Protein AF-A0A7J8DP04-F1 (afdb_monomer_lite)

pLDDT: mean 76.24, std 22.34, range [28.78, 97.25]

Organism: Molossus molossus (NCBI:txid27622)

Structure (mmCIF, N/CA/C/O backbone):
data_AF-A0A7J8DP04-F1
#
_entry.id   AF-A0A7J8DP04-F1
#
loop_
_atom_site.group_PDB
_atom_site.id
_atom_site.type_symbol
_atom_site.label_atom_id
_atom_site.label_alt_id
_atom_site.label_comp_id
_atom_site.label_asym_id
_atom_site.label_entity_id
_atom_site.label_seq_id
_atom_site.pdbx_PDB_ins_code
_atom_site.Cartn_x
_atom_site.Cartn_y
_atom_site.Cartn_z
_atom_site.occupancy
_atom_site.B_iso_or_equiv
_atom_site.auth_seq_id
_atom_site.auth_comp_id
_atom_site.auth_asym_id
_atom_site.auth_atom_id
_atom_site.pdbx_PDB_model_num
ATOM 1 N N . MET A 1 1 ? -12.143 7.995 33.022 1.00 34.34 1 MET A N 1
ATOM 2 C CA . MET A 1 1 ? -10.876 7.235 33.134 1.00 34.34 1 MET A CA 1
ATOM 3 C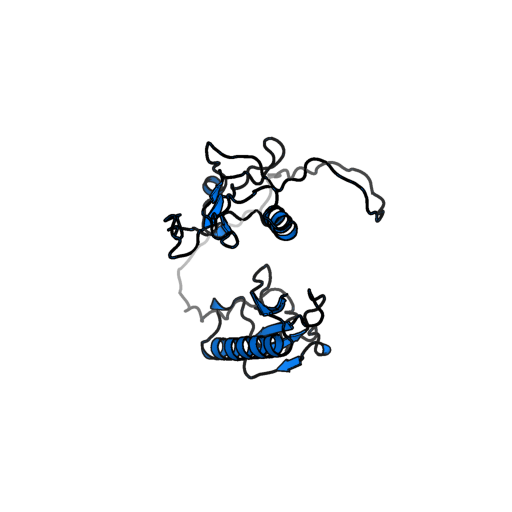 C . MET A 1 1 ? -9.810 8.047 32.419 1.00 34.34 1 MET A C 1
ATOM 5 O O . MET A 1 1 ? -10.116 8.546 31.343 1.00 34.34 1 MET A O 1
ATOM 9 N N . ALA A 1 2 ? -8.645 8.273 33.033 1.00 35.12 2 ALA A N 1
ATOM 10 C CA . ALA A 1 2 ? -7.651 9.220 32.517 1.00 35.12 2 ALA A CA 1
ATOM 11 C C . ALA A 1 2 ? -7.148 8.821 31.118 1.00 35.12 2 ALA A C 1
ATOM 13 O O . ALA A 1 2 ? -6.841 7.652 30.879 1.00 35.12 2 ALA A O 1
ATOM 14 N N . GLN A 1 3 ? -7.078 9.784 30.195 1.00 43.06 3 GLN A N 1
ATOM 15 C CA . GLN A 1 3 ? -6.515 9.563 28.865 1.00 43.06 3 GLN A CA 1
ATOM 16 C C . GLN A 1 3 ? -4.994 9.528 28.985 1.00 43.06 3 GLN A C 1
ATOM 18 O O . GLN A 1 3 ? -4.344 10.552 29.167 1.00 43.06 3 GLN A O 1
ATOM 23 N N . GLY A 1 4 ? -4.461 8.307 28.976 1.00 52.16 4 GLY A N 1
ATOM 24 C CA . GLY A 1 4 ? -3.064 8.041 29.283 1.00 52.16 4 GLY A CA 1
ATOM 25 C C . GLY A 1 4 ? -2.096 8.763 28.352 1.00 52.16 4 GLY A C 1
ATOM 26 O O . GLY A 1 4 ? -2.250 8.760 27.130 1.00 52.16 4 GLY A O 1
ATOM 27 N N . GLU A 1 5 ? -1.060 9.326 28.963 1.00 59.69 5 GLU A N 1
ATOM 28 C CA . GLU A 1 5 ? 0.193 9.652 28.300 1.00 59.69 5 GLU A CA 1
ATOM 29 C C . GLU A 1 5 ? 0.701 8.406 27.555 1.00 59.69 5 GLU A C 1
ATOM 31 O O . GLU A 1 5 ? 0.815 7.321 28.129 1.00 59.69 5 GLU A O 1
ATOM 36 N N . VAL A 1 6 ? 0.932 8.532 26.246 1.00 64.81 6 VAL A N 1
ATOM 37 C CA . VAL A 1 6 ? 1.318 7.392 25.407 1.00 64.81 6 VAL A CA 1
ATOM 38 C C . VAL A 1 6 ? 2.761 7.011 25.732 1.00 64.81 6 VAL A C 1
ATOM 40 O O . VAL A 1 6 ? 3.689 7.758 25.422 1.00 64.81 6 VAL A O 1
A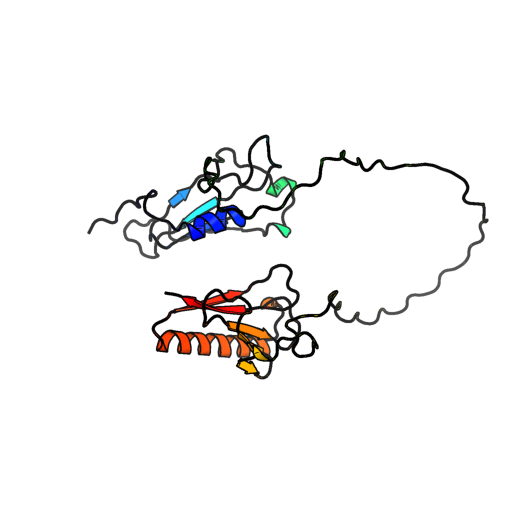TOM 43 N N . ASP A 1 7 ? 2.957 5.836 26.337 1.00 68.62 7 ASP A N 1
ATOM 44 C CA . ASP A 1 7 ? 4.286 5.301 26.646 1.00 68.62 7 ASP A CA 1
ATOM 45 C C . ASP A 1 7 ? 5.038 4.976 25.345 1.00 68.62 7 ASP A C 1
ATOM 47 O O . ASP A 1 7 ? 4.935 3.880 24.789 1.00 68.62 7 ASP A O 1
ATOM 51 N N . THR A 1 8 ? 5.829 5.947 24.885 1.00 67.06 8 THR A N 1
ATOM 52 C CA . THR A 1 8 ? 6.670 5.876 23.676 1.00 67.06 8 THR A CA 1
ATOM 53 C C . THR A 1 8 ? 7.671 4.715 23.665 1.00 67.06 8 THR A C 1
ATOM 55 O O . THR A 1 8 ? 8.229 4.418 22.608 1.00 67.06 8 THR A O 1
ATOM 58 N N . LYS A 1 9 ? 7.899 4.037 24.801 1.00 66.56 9 LYS A N 1
ATOM 59 C CA . LYS A 1 9 ? 8.749 2.838 24.897 1.00 66.56 9 LYS A CA 1
ATOM 60 C C . LYS A 1 9 ? 7.961 1.531 24.761 1.00 66.56 9 LYS A C 1
ATOM 62 O O . LYS A 1 9 ? 8.576 0.497 24.509 1.00 66.56 9 LYS A O 1
ATOM 67 N N . LYS A 1 10 ? 6.632 1.558 24.927 1.00 67.56 10 LYS A N 1
ATOM 68 C CA . LYS A 1 10 ? 5.744 0.384 24.809 1.00 67.56 10 LYS A CA 1
ATOM 69 C C . LYS A 1 10 ? 4.816 0.423 23.593 1.00 67.56 10 LYS A C 1
ATOM 71 O O . LYS A 1 10 ? 4.422 -0.642 23.125 1.00 67.56 10 LYS A O 1
ATOM 76 N N . CYS A 1 11 ? 4.474 1.598 23.061 1.00 69.50 11 CYS A N 1
ATOM 77 C CA . CYS A 1 11 ? 3.709 1.698 21.817 1.00 69.50 11 CYS A CA 1
ATOM 78 C C . CYS A 1 11 ? 4.617 1.523 20.585 1.00 69.50 11 CYS A C 1
ATOM 80 O O . CYS A 1 11 ? 5.679 2.137 20.484 1.00 69.50 11 CYS A O 1
ATOM 82 N N . GLY A 1 12 ? 4.185 0.721 19.610 1.00 77.38 12 GLY A N 1
ATOM 83 C CA . GLY A 1 12 ? 4.882 0.565 18.331 1.00 77.38 12 GLY A CA 1
ATOM 84 C C . GLY A 1 12 ? 4.874 -0.862 17.787 1.00 77.38 12 GLY A C 1
ATOM 85 O O . GLY A 1 12 ? 4.426 -1.803 18.434 1.00 77.38 12 GLY A O 1
ATOM 86 N N . SER A 1 13 ? 5.387 -1.028 16.566 1.00 85.12 13 SER A N 1
ATOM 87 C CA . SER A 1 13 ? 5.516 -2.331 15.908 1.00 85.12 13 SER A CA 1
ATOM 88 C C . SER A 1 13 ? 6.910 -2.486 15.318 1.00 85.12 13 SER A C 1
ATOM 90 O O . SER A 1 13 ? 7.314 -1.701 14.462 1.00 85.12 13 SER A O 1
ATOM 92 N N . ALA A 1 14 ? 7.630 -3.533 15.729 1.00 85.81 14 ALA A N 1
ATOM 93 C CA . ALA A 1 14 ? 8.968 -3.837 15.221 1.00 85.81 14 ALA A CA 1
ATOM 94 C C . ALA A 1 14 ? 8.993 -4.048 13.693 1.00 85.81 14 ALA A C 1
ATOM 96 O O . ALA A 1 14 ? 9.979 -3.704 13.042 1.00 85.81 14 ALA A O 1
ATOM 97 N N . LEU A 1 15 ? 7.897 -4.556 13.115 1.00 87.00 15 LEU A N 1
ATOM 98 C CA . LEU A 1 15 ? 7.743 -4.713 11.666 1.00 87.00 15 LEU A CA 1
ATOM 99 C C . LEU A 1 15 ? 7.629 -3.354 10.964 1.00 87.00 15 LEU A C 1
ATOM 101 O O . LEU A 1 15 ? 8.287 -3.138 9.951 1.00 87.00 15 LEU A O 1
ATOM 105 N N . VAL A 1 16 ? 6.856 -2.418 11.529 1.00 88.88 16 VAL A N 1
ATOM 106 C CA . VAL A 1 16 ? 6.726 -1.050 10.995 1.00 88.88 16 VAL A CA 1
ATOM 107 C C . VAL A 1 16 ? 8.043 -0.286 11.138 1.00 88.88 16 VAL A C 1
ATOM 109 O O . VAL A 1 16 ? 8.451 0.384 10.195 1.00 88.88 16 VAL A O 1
ATOM 112 N N . SER A 1 17 ? 8.759 -0.443 12.256 1.00 88.56 17 SER A N 1
ATOM 113 C CA . SER A 1 17 ? 10.106 0.119 12.433 1.00 88.56 17 SER A CA 1
ATOM 114 C C . SER A 1 17 ? 11.091 -0.419 11.389 1.00 88.56 17 SER A C 1
ATOM 116 O O . SER A 1 17 ? 11.806 0.358 10.765 1.00 88.56 17 SER A O 1
ATOM 118 N N . SER A 1 18 ? 11.094 -1.735 11.140 1.00 88.62 18 SER A N 1
ATOM 119 C CA . SER A 1 18 ? 11.933 -2.356 10.102 1.00 88.62 18 SER A CA 1
ATOM 120 C C . SER A 1 18 ? 11.592 -1.834 8.699 1.00 88.62 18 SER A C 1
ATOM 122 O O . SER A 1 18 ? 12.480 -1.484 7.920 1.00 88.62 18 SER A O 1
ATOM 124 N N . LEU A 1 19 ? 10.295 -1.706 8.398 1.00 90.19 19 LEU A N 1
ATOM 125 C CA . LEU A 1 19 ? 9.804 -1.167 7.131 1.00 90.19 19 LEU A CA 1
ATOM 126 C C . LEU A 1 19 ? 10.183 0.311 6.950 1.00 90.19 19 LEU A C 1
ATOM 128 O O . LEU A 1 19 ? 10.604 0.698 5.864 1.00 90.19 19 LEU A O 1
ATOM 132 N N . ALA A 1 20 ? 10.090 1.128 8.003 1.00 91.19 20 ALA A N 1
ATOM 133 C CA . ALA A 1 20 ? 10.492 2.533 7.974 1.00 91.19 20 ALA A CA 1
ATOM 134 C C . ALA A 1 20 ? 12.006 2.694 7.749 1.00 91.19 20 ALA A C 1
ATOM 136 O O . ALA A 1 20 ? 12.408 3.546 6.956 1.00 91.19 20 ALA A O 1
ATOM 137 N N . THR A 1 21 ? 12.839 1.846 8.366 1.00 89.88 21 THR A N 1
ATOM 138 C CA . THR A 1 21 ? 14.292 1.807 8.112 1.00 89.88 21 THR A CA 1
ATOM 139 C C . THR A 1 21 ? 14.617 1.437 6.665 1.00 89.88 21 THR A C 1
ATOM 141 O O . THR A 1 21 ? 15.490 2.060 6.065 1.00 89.88 21 THR A O 1
ATOM 144 N N . GLY A 1 22 ? 13.921 0.446 6.096 1.00 88.50 22 GLY A N 1
ATOM 145 C CA . GLY A 1 22 ? 14.165 -0.022 4.727 1.00 88.50 22 GLY A CA 1
ATOM 146 C C . GLY A 1 22 ? 13.635 0.917 3.640 1.00 88.50 22 GLY A C 1
ATOM 147 O O . GLY A 1 22 ? 14.337 1.193 2.671 1.00 88.50 22 GLY A O 1
ATOM 148 N N . LEU A 1 23 ? 12.408 1.430 3.793 1.00 90.75 23 LEU A N 1
ATOM 149 C CA . LEU A 1 23 ? 11.774 2.310 2.803 1.00 90.75 23 LEU A CA 1
ATOM 150 C C . LEU A 1 23 ? 12.234 3.768 2.890 1.00 90.75 23 LEU A C 1
ATOM 152 O O . LEU A 1 23 ? 12.076 4.493 1.909 1.00 90.75 23 LEU A O 1
ATOM 156 N N . LYS A 1 24 ? 12.751 4.210 4.048 1.00 92.25 24 LYS A N 1
ATOM 157 C CA . LYS A 1 24 ? 13.158 5.602 4.311 1.00 92.25 24 LYS A CA 1
ATOM 158 C C . LYS A 1 24 ? 12.067 6.605 3.861 1.00 92.25 24 LYS A C 1
ATOM 160 O O . LYS A 1 24 ? 12.330 7.442 3.001 1.00 92.25 24 LYS A O 1
ATOM 165 N N . PRO A 1 25 ? 10.812 6.518 4.345 1.00 92.81 25 PRO A N 1
ATOM 166 C CA . PRO A 1 25 ? 9.719 7.348 3.830 1.00 92.81 25 PRO A CA 1
ATOM 167 C C . PRO A 1 25 ? 9.923 8.828 4.188 1.00 92.81 25 PRO A C 1
ATOM 169 O O . PRO A 1 25 ? 10.257 9.140 5.320 1.00 92.81 25 PRO A O 1
ATOM 172 N N . ARG A 1 26 ? 9.659 9.774 3.275 1.00 91.31 26 ARG A N 1
ATOM 173 C CA . ARG A 1 26 ? 9.782 11.221 3.581 1.00 91.31 26 ARG A CA 1
ATOM 174 C C . ARG A 1 26 ? 8.799 11.690 4.670 1.00 91.31 26 ARG A C 1
ATOM 176 O O . ARG A 1 26 ? 9.125 12.565 5.471 1.00 91.31 26 ARG A O 1
ATOM 183 N N . TYR A 1 27 ? 7.619 11.075 4.721 1.00 91.81 27 TYR A N 1
ATOM 184 C CA . TYR A 1 27 ? 6.584 11.313 5.728 1.00 91.81 27 TYR A CA 1
ATOM 185 C C . TYR A 1 27 ? 6.053 9.980 6.254 1.00 91.81 27 TYR A C 1
ATOM 187 O O . TYR A 1 27 ? 5.774 9.074 5.470 1.00 91.81 27 TYR A O 1
ATOM 195 N N . HIS A 1 28 ? 5.893 9.872 7.569 1.00 92.19 28 HIS A N 1
ATOM 196 C CA . HIS A 1 28 ? 5.324 8.709 8.244 1.00 92.19 28 HIS A CA 1
ATOM 197 C C . HIS A 1 28 ? 4.198 9.190 9.165 1.00 92.19 28 HIS A C 1
ATOM 199 O O . HIS A 1 28 ? 4.442 9.917 10.129 1.00 92.19 28 HIS A O 1
ATOM 205 N N . PHE A 1 29 ? 2.966 8.797 8.842 1.00 92.06 29 PHE A N 1
ATOM 206 C CA . PHE A 1 29 ? 1.770 9.154 9.600 1.00 92.06 29 PHE A CA 1
ATOM 207 C C . PHE A 1 29 ? 1.257 7.971 10.424 1.00 92.06 29 PHE A C 1
ATOM 209 O O . PHE A 1 29 ? 1.257 6.836 9.945 1.00 92.06 29 PHE A O 1
ATOM 216 N N . ALA A 1 30 ? 0.778 8.244 11.636 1.00 90.44 30 ALA A N 1
ATOM 217 C CA . ALA A 1 30 ? 0.128 7.267 12.509 1.00 90.44 30 ALA A CA 1
ATOM 218 C C . ALA A 1 30 ? -1.137 7.861 13.156 1.00 90.44 30 ALA A C 1
ATOM 220 O O . ALA A 1 30 ? -1.258 9.072 13.299 1.00 90.44 30 ALA A O 1
ATOM 221 N N . ALA A 1 31 ? -2.088 7.019 13.562 1.00 88.56 31 ALA A N 1
ATOM 222 C CA . ALA A 1 31 ? -3.303 7.467 14.266 1.00 88.56 31 ALA A CA 1
ATOM 223 C C . ALA A 1 31 ? -3.847 6.446 15.289 1.00 88.56 31 ALA A C 1
ATOM 225 O O . ALA A 1 31 ? -4.904 6.654 15.879 1.00 88.56 31 ALA A O 1
ATOM 226 N N . LEU A 1 32 ? -3.148 5.322 15.504 1.00 85.69 32 LEU A N 1
ATOM 227 C CA . LEU A 1 32 ? -3.667 4.197 16.292 1.00 85.69 32 LEU A CA 1
ATOM 228 C C . LEU A 1 32 ? -3.829 4.534 17.785 1.00 85.69 32 LEU A C 1
ATOM 230 O O . LEU A 1 32 ? -4.844 4.188 18.383 1.00 85.69 32 LEU A O 1
ATOM 234 N N . GLU A 1 33 ? -2.869 5.271 18.351 1.00 83.44 33 GLU A N 1
ATOM 235 C CA . GLU A 1 33 ? -2.828 5.662 19.772 1.00 83.44 33 GLU A CA 1
ATOM 236 C C . GLU A 1 33 ? -3.750 6.852 20.115 1.00 83.44 33 GLU A C 1
ATOM 238 O O . GLU A 1 33 ? -3.720 7.375 21.231 1.00 83.44 33 GLU A O 1
ATOM 243 N N . LYS A 1 34 ? -4.570 7.311 19.153 1.00 86.06 34 LYS A N 1
ATOM 244 C CA . LYS A 1 34 ? -5.608 8.355 19.310 1.00 86.06 34 LYS A CA 1
ATOM 245 C C . LYS A 1 34 ? -5.105 9.698 19.864 1.00 86.06 34 LYS A C 1
ATOM 247 O O . LYS A 1 34 ? -5.912 10.533 20.277 1.00 86.06 34 LYS A O 1
ATOM 252 N N . THR A 1 35 ? -3.794 9.927 19.827 1.00 85.31 35 THR A N 1
ATOM 253 C CA . THR A 1 35 ? -3.088 11.057 20.441 1.00 85.31 35 THR A CA 1
ATOM 254 C C . THR A 1 35 ? -2.200 11.742 19.408 1.00 85.31 35 THR A C 1
ATOM 256 O O . THR A 1 35 ? -1.530 11.078 18.620 1.00 85.31 35 THR A O 1
ATOM 259 N N . TYR A 1 36 ? -2.176 13.076 19.425 1.00 88.62 36 TYR A N 1
ATOM 260 C CA . TYR A 1 36 ? -1.260 13.852 18.594 1.00 88.62 36 TYR A CA 1
ATOM 261 C C . TYR A 1 36 ? 0.157 13.821 19.169 1.00 88.62 36 TYR A C 1
ATOM 263 O O . TYR A 1 36 ? 0.350 14.125 20.347 1.00 88.62 36 TYR A O 1
ATOM 271 N N . TYR A 1 37 ? 1.134 13.503 18.325 1.00 88.31 37 TYR A N 1
ATOM 272 C CA . TYR A 1 37 ? 2.556 13.581 18.647 1.00 88.31 37 TYR A CA 1
ATOM 273 C C . TYR A 1 37 ? 3.348 13.867 17.370 1.00 88.31 37 TYR A C 1
ATOM 275 O O . TYR A 1 37 ? 3.243 13.133 16.390 1.00 88.31 37 TYR A O 1
ATOM 283 N N . GLU A 1 38 ? 4.153 14.924 17.372 1.00 89.94 38 GLU A N 1
ATOM 284 C CA . GLU A 1 38 ? 5.022 15.292 16.255 1.00 89.94 38 GLU A CA 1
ATOM 285 C C . GLU A 1 38 ? 6.471 15.221 16.732 1.00 89.94 38 GLU A C 1
ATOM 287 O O . GLU A 1 38 ? 6.849 15.879 17.701 1.00 89.94 38 GLU A O 1
ATOM 292 N N . ARG A 1 39 ? 7.275 14.374 16.081 1.00 88.75 39 ARG A N 1
ATOM 293 C CA . ARG A 1 39 ? 8.698 14.220 16.410 1.00 88.75 39 ARG A CA 1
ATOM 294 C C . ARG A 1 39 ? 9.523 15.145 15.528 1.00 88.75 39 ARG A C 1
ATOM 296 O O . ARG A 1 39 ? 9.205 15.330 14.351 1.00 88.75 39 ARG A O 1
ATOM 303 N N . LEU A 1 40 ? 10.643 15.629 16.065 1.00 91.62 40 LEU A N 1
ATOM 304 C CA . LEU A 1 40 ? 11.692 16.240 15.253 1.00 91.62 40 LEU A CA 1
ATOM 305 C C . LEU A 1 40 ? 12.048 15.333 14.053 1.00 91.62 40 LEU A C 1
ATOM 307 O O . LEU A 1 40 ? 12.065 14.099 14.203 1.00 91.62 40 LEU A O 1
ATOM 311 N N . PRO A 1 41 ? 12.333 15.912 12.868 1.00 92.00 41 PRO A N 1
ATOM 312 C CA . PRO A 1 41 ? 12.734 15.142 11.698 1.00 92.00 41 PRO A CA 1
ATOM 313 C C . PRO A 1 41 ? 13.928 14.238 12.017 1.00 92.00 41 PRO A C 1
ATOM 315 O O . PRO A 1 41 ? 14.750 14.582 12.869 1.00 92.00 41 PRO A O 1
ATOM 318 N N . TYR A 1 42 ? 14.057 13.102 11.333 1.00 92.19 42 TYR A N 1
ATOM 319 C CA . TYR A 1 42 ? 15.255 12.266 11.437 1.00 92.19 42 TYR A CA 1
ATOM 320 C C . TYR A 1 42 ? 15.926 12.018 10.096 1.00 92.19 42 TYR A C 1
ATOM 322 O O . TYR A 1 42 ? 15.259 11.848 9.075 1.00 92.19 42 TYR A O 1
ATOM 330 N N . ARG A 1 43 ? 17.258 11.989 10.107 1.00 92.38 43 ARG A N 1
ATOM 331 C CA . ARG A 1 43 ? 18.078 11.730 8.920 1.00 92.38 43 ARG A CA 1
ATOM 332 C C . ARG A 1 43 ? 18.077 10.242 8.571 1.00 92.38 43 ARG A C 1
ATOM 334 O O . ARG A 1 43 ? 18.068 9.389 9.453 1.00 92.38 43 ARG A O 1
ATOM 341 N N . ASN A 1 44 ? 18.097 9.928 7.277 1.00 90.81 44 ASN A N 1
ATOM 342 C CA . ASN A 1 44 ? 18.080 8.549 6.772 1.00 90.81 44 ASN A CA 1
ATOM 343 C C . ASN A 1 44 ? 19.465 8.026 6.329 1.00 90.81 44 ASN A C 1
ATOM 345 O O . ASN A 1 44 ? 19.536 6.992 5.665 1.00 90.81 44 ASN A O 1
ATOM 349 N N . HIS A 1 45 ? 20.543 8.729 6.678 1.00 87.38 45 HIS A N 1
ATOM 350 C CA . HIS A 1 45 ? 21.929 8.437 6.296 1.00 87.38 45 HIS A CA 1
ATOM 351 C C . HIS A 1 45 ? 22.865 8.586 7.507 1.00 87.38 45 HIS A C 1
ATOM 353 O O . HIS A 1 45 ? 22.502 9.247 8.480 1.00 87.38 45 HIS A O 1
ATOM 359 N N . ILE A 1 46 ? 24.059 7.989 7.457 1.00 84.12 46 ILE A N 1
ATOM 360 C CA . ILE A 1 46 ? 25.137 8.247 8.427 1.00 84.12 46 ILE A CA 1
ATOM 361 C C . ILE A 1 46 ? 25.900 9.503 8.010 1.00 84.12 46 ILE A C 1
ATOM 363 O O . ILE A 1 46 ? 26.428 9.566 6.900 1.00 84.12 46 ILE A O 1
ATOM 367 N N . VAL A 1 47 ? 26.028 10.472 8.913 1.00 81.88 47 VAL A N 1
ATOM 368 C CA . VAL A 1 47 ? 26.868 11.656 8.682 1.00 81.88 47 VAL A CA 1
ATOM 369 C C . VAL A 1 47 ? 28.338 11.227 8.557 1.00 81.88 47 VAL A C 1
ATOM 371 O O . VAL A 1 47 ? 28.825 10.453 9.375 1.00 81.88 47 VAL A O 1
ATOM 374 N N . LEU A 1 48 ? 29.032 11.721 7.526 1.00 79.06 48 LEU A N 1
ATOM 375 C CA . LEU A 1 48 ? 30.421 11.386 7.145 1.00 79.06 48 LEU A CA 1
ATOM 376 C C . LEU A 1 48 ? 30.688 9.965 6.598 1.00 79.06 48 LEU A C 1
ATOM 378 O O . LEU A 1 48 ? 31.812 9.721 6.172 1.00 79.06 48 LEU A O 1
ATOM 382 N N . GLN A 1 49 ? 29.714 9.044 6.562 1.00 82.44 49 GLN A N 1
ATOM 383 C CA . GLN A 1 49 ? 29.913 7.698 5.973 1.00 82.44 49 GLN A CA 1
ATOM 384 C C . GLN A 1 49 ? 28.985 7.390 4.789 1.00 82.44 49 GLN A C 1
ATOM 386 O O . GLN A 1 49 ? 29.364 6.640 3.895 1.00 82.44 49 GLN A O 1
ATOM 391 N N . GLU A 1 50 ? 27.773 7.950 4.762 1.00 85.50 50 GLU A N 1
ATOM 392 C CA . GLU A 1 50 ? 26.819 7.776 3.662 1.00 85.50 50 GLU A CA 1
ATOM 393 C C . GLU A 1 50 ? 26.552 9.111 2.960 1.00 85.50 50 GLU A C 1
ATOM 395 O O . GLU A 1 50 ? 26.542 10.171 3.587 1.00 85.50 50 GLU A O 1
ATOM 400 N N . ASN A 1 51 ? 26.225 9.051 1.666 1.00 85.38 51 ASN A N 1
ATOM 401 C CA . ASN A 1 51 ? 25.712 10.208 0.937 1.00 85.38 51 ASN A CA 1
ATOM 402 C C . ASN A 1 51 ? 24.441 10.753 1.608 1.00 85.38 51 ASN A C 1
ATOM 404 O O . ASN A 1 51 ? 23.528 9.993 1.963 1.00 85.38 51 ASN A O 1
ATOM 408 N N . THR A 1 52 ? 24.377 12.080 1.732 1.00 84.94 52 THR A N 1
ATOM 409 C CA . THR A 1 52 ? 23.269 12.800 2.360 1.00 84.94 52 THR A CA 1
ATOM 410 C C . THR A 1 52 ? 21.946 12.454 1.675 1.00 84.94 52 THR A C 1
ATOM 412 O O . THR A 1 52 ? 21.770 12.651 0.476 1.00 84.94 52 THR A O 1
ATOM 415 N N . GLN A 1 53 ? 21.003 11.929 2.454 1.00 88.94 53 GLN A N 1
ATOM 416 C CA . GLN A 1 53 ? 19.655 11.548 2.016 1.00 88.94 53 GLN A CA 1
ATOM 417 C C . GLN A 1 53 ? 18.603 12.399 2.728 1.00 88.94 53 GLN A C 1
ATOM 419 O O . GLN A 1 53 ? 18.849 12.922 3.820 1.00 88.94 53 GLN A O 1
ATOM 424 N N . HIS A 1 54 ? 17.409 12.490 2.141 1.00 92.12 54 HIS A N 1
ATOM 425 C CA . HIS A 1 54 ? 16.263 13.207 2.704 1.00 92.12 54 HIS A CA 1
ATOM 426 C C . HIS A 1 54 ? 15.950 12.789 4.145 1.00 92.12 54 HIS A C 1
ATOM 428 O O . HIS A 1 54 ? 16.116 11.630 4.534 1.00 92.12 54 HIS A O 1
ATOM 434 N N . ALA A 1 55 ? 15.445 13.737 4.930 1.00 92.88 55 ALA A N 1
ATOM 435 C CA . ALA A 1 55 ? 14.940 13.474 6.272 1.00 92.88 55 ALA A CA 1
ATOM 436 C C . ALA A 1 55 ? 13.494 12.943 6.246 1.00 92.88 55 ALA A C 1
ATOM 438 O O . ALA A 1 55 ? 12.690 13.316 5.386 1.00 92.88 55 ALA A O 1
ATOM 439 N N . THR A 1 56 ? 13.154 12.115 7.231 1.00 93.50 56 THR A N 1
ATOM 440 C CA . THR A 1 56 ? 11.791 11.649 7.511 1.00 93.50 56 THR A CA 1
ATOM 441 C C . THR A 1 56 ? 11.126 12.539 8.555 1.00 93.50 56 THR A C 1
ATOM 443 O O . THR A 1 56 ? 11.728 12.845 9.585 1.00 93.50 56 THR A O 1
ATOM 446 N N . ARG A 1 57 ? 9.855 12.896 8.346 1.00 92.38 57 ARG A N 1
ATOM 447 C CA . ARG A 1 57 ? 8.999 13.544 9.357 1.00 92.38 57 ARG A CA 1
ATOM 448 C C . ARG A 1 57 ? 7.950 12.557 9.874 1.00 92.38 57 ARG A C 1
ATOM 450 O O . ARG A 1 57 ? 7.279 11.912 9.070 1.00 92.38 57 ARG A O 1
ATOM 457 N N . PHE A 1 58 ? 7.818 12.437 11.197 1.00 92.94 58 PHE A N 1
ATOM 458 C CA . PHE A 1 58 ? 6.830 11.565 11.845 1.00 92.94 58 PHE A CA 1
ATOM 459 C C . PHE A 1 58 ? 5.747 12.386 12.547 1.00 92.94 58 PHE A C 1
ATOM 461 O O . PHE A 1 58 ? 6.065 13.218 13.400 1.00 92.94 58 PHE A O 1
ATOM 468 N N . ILE A 1 59 ? 4.484 12.122 12.205 1.00 91.75 59 ILE A N 1
ATOM 469 C CA . ILE A 1 59 ? 3.313 12.808 12.761 1.00 91.75 59 ILE A CA 1
ATOM 470 C C . ILE A 1 59 ? 2.259 11.760 13.138 1.00 91.75 59 ILE A C 1
ATOM 472 O O . ILE A 1 59 ? 1.702 11.080 12.276 1.00 91.75 59 ILE A O 1
ATOM 476 N N . ALA A 1 60 ? 1.952 11.652 14.427 1.00 91.19 60 ALA A N 1
ATOM 477 C CA . ALA A 1 60 ? 0.777 10.955 14.928 1.00 91.19 60 ALA A CA 1
ATOM 478 C C . ALA A 1 60 ? -0.393 11.939 15.090 1.00 91.19 60 ALA A C 1
ATOM 480 O O . ALA A 1 60 ? -0.184 13.063 15.548 1.00 91.19 60 ALA A O 1
ATOM 481 N N . LEU A 1 61 ? -1.610 11.527 14.731 1.00 91.25 61 LEU A N 1
ATOM 482 C CA . LEU A 1 61 ? -2.833 12.331 14.830 1.00 91.25 61 LEU A CA 1
ATOM 483 C C . LEU A 1 61 ? -3.779 11.805 15.915 1.00 91.25 61 LEU A C 1
ATOM 485 O O . LEU A 1 61 ? -3.885 10.599 16.145 1.00 91.25 61 LEU A O 1
ATOM 489 N N . ALA A 1 62 ? -4.502 12.727 16.555 1.00 89.50 62 ALA A N 1
ATOM 490 C CA . ALA A 1 62 ? -5.573 12.396 17.488 1.00 89.50 62 ALA A CA 1
ATOM 491 C C . ALA A 1 62 ? -6.888 12.034 16.774 1.00 89.50 62 ALA A C 1
ATOM 493 O O . ALA A 1 62 ? -7.083 12.344 15.599 1.00 89.50 62 ALA A O 1
ATOM 494 N N . ASN A 1 63 ? -7.831 11.431 17.502 1.00 87.50 63 ASN A N 1
ATOM 495 C CA . ASN A 1 63 ? -9.178 11.183 16.976 1.00 87.50 63 ASN A CA 1
ATOM 496 C C . ASN A 1 63 ? -9.975 12.485 16.771 1.00 87.50 63 ASN A C 1
ATOM 498 O O . ASN A 1 63 ? -9.862 13.431 17.556 1.00 87.50 63 ASN A O 1
ATOM 502 N N . VAL A 1 64 ? -10.858 12.499 15.768 1.00 86.94 64 VAL A N 1
ATOM 503 C CA . VAL A 1 64 ? -11.882 13.546 15.597 1.00 86.94 64 VAL A CA 1
ATOM 504 C C . VAL A 1 64 ? -12.783 13.585 16.837 1.00 86.94 64 VAL A C 1
ATOM 506 O O . VAL A 1 64 ? -13.153 12.537 17.365 1.00 86.94 64 VAL A O 1
ATOM 509 N N . GLY A 1 65 ? -13.123 14.785 17.317 1.00 81.19 65 GLY A N 1
ATOM 510 C CA . GLY A 1 65 ? -13.989 14.955 18.492 1.00 81.19 65 GLY A CA 1
ATOM 511 C C . GLY A 1 65 ? -13.352 14.546 19.827 1.00 81.19 65 GLY A C 1
ATOM 512 O O . GLY A 1 65 ? -14.071 14.280 20.785 1.00 81.19 65 GLY A O 1
ATOM 513 N N . ASN A 1 66 ? -12.017 14.470 19.914 1.00 83.88 66 ASN A N 1
ATOM 514 C CA . ASN A 1 66 ? -11.345 14.192 21.183 1.00 83.88 66 ASN A CA 1
ATOM 515 C C . ASN A 1 66 ? -11.586 15.329 22.212 1.00 83.88 66 ASN A C 1
ATOM 517 O O . ASN A 1 66 ? -11.570 16.505 21.835 1.00 83.88 66 ASN A O 1
ATOM 521 N N . PRO A 1 67 ? -11.794 15.009 23.505 1.00 82.31 67 PRO A N 1
ATOM 522 C CA . PRO A 1 67 ? -12.181 15.999 24.520 1.00 82.31 67 PRO A CA 1
ATOM 523 C C . PRO A 1 67 ? -11.055 16.989 24.860 1.00 82.31 67 PRO A C 1
ATOM 525 O O . PRO A 1 67 ? -11.324 18.121 25.246 1.00 82.31 67 PRO A O 1
ATOM 528 N N . GLU A 1 68 ? -9.797 16.594 24.657 1.00 81.56 68 GLU A N 1
ATOM 529 C CA . GLU A 1 68 ? -8.602 17.408 24.919 1.00 81.56 68 GLU A CA 1
ATOM 530 C C . GLU A 1 68 ? -8.280 18.399 23.781 1.00 81.56 68 GLU A C 1
ATOM 532 O O . GLU A 1 68 ? -7.290 19.124 23.852 1.00 81.56 68 GLU A O 1
ATOM 537 N N . LYS A 1 69 ? -9.083 18.416 22.704 1.00 84.38 69 LYS A N 1
ATOM 538 C CA . LYS A 1 69 ? -8.883 19.225 21.482 1.00 84.38 69 LYS A CA 1
ATOM 539 C C . LYS A 1 69 ? -7.483 19.084 20.845 1.00 84.38 69 LYS A C 1
ATOM 541 O O . LYS A 1 69 ? -7.040 19.966 20.108 1.00 84.38 69 LYS A O 1
ATOM 546 N N . LYS A 1 70 ? -6.802 17.951 21.066 1.00 85.38 70 LYS A N 1
ATOM 547 C CA . LYS A 1 70 ? -5.540 17.570 20.405 1.00 85.38 70 LYS A CA 1
ATOM 548 C C . LYS A 1 70 ? -5.717 17.573 18.880 1.00 85.38 70 LYS A C 1
ATOM 550 O O . LYS A 1 70 ? -6.788 17.221 18.376 1.00 85.38 70 LYS A O 1
ATOM 555 N N . LYS A 1 71 ? -4.661 17.933 18.137 1.00 85.50 71 LYS A N 1
ATOM 556 C CA . LYS A 1 71 ? -4.702 18.038 16.666 1.00 85.50 71 LYS A CA 1
ATOM 557 C C . LYS A 1 71 ? -5.089 16.695 16.024 1.00 85.50 71 LYS A C 1
ATOM 559 O O . LYS A 1 71 ? -4.338 15.723 16.079 1.00 85.50 71 LYS A O 1
ATOM 564 N N . TYR A 1 72 ? -6.259 16.665 15.395 1.00 85.94 72 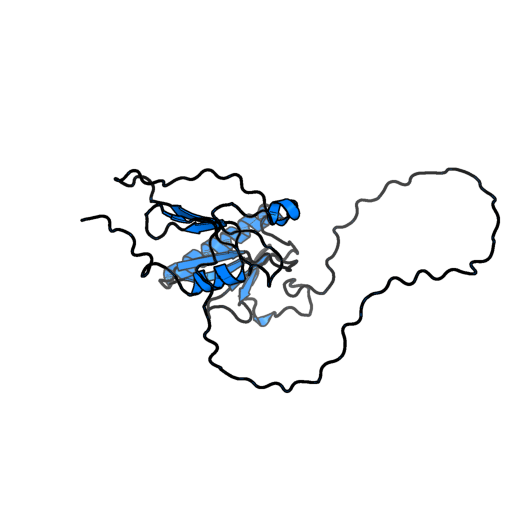TYR A N 1
ATOM 565 C CA . TYR A 1 72 ? -6.783 15.513 14.649 1.00 85.94 72 TYR A CA 1
ATOM 566 C C . TYR A 1 72 ? -6.684 15.693 13.124 1.00 85.94 72 TYR A C 1
ATOM 568 O O . TYR A 1 72 ? -6.905 14.752 12.368 1.00 85.94 72 TYR A O 1
ATOM 576 N N . LEU A 1 73 ? -6.352 16.906 12.671 1.00 85.00 73 LEU A N 1
ATOM 577 C CA . LEU A 1 73 ? -6.220 17.292 11.270 1.00 85.00 73 LEU A CA 1
ATOM 578 C C . LEU A 1 73 ? -4.873 17.994 11.068 1.00 85.00 73 LEU A C 1
ATOM 580 O O . LEU A 1 73 ? -4.445 18.774 11.921 1.00 85.00 73 LEU A O 1
ATOM 584 N N . TYR A 1 74 ? -4.221 17.728 9.938 1.00 84.06 74 TYR A N 1
ATOM 585 C CA . TYR A 1 74 ? -2.964 18.362 9.546 1.00 84.06 74 TYR A CA 1
ATOM 586 C C . TYR A 1 74 ? -3.001 18.618 8.037 1.00 84.06 74 TYR A C 1
ATOM 588 O O . TYR A 1 74 ? -3.098 17.678 7.250 1.00 84.06 74 TYR A O 1
ATOM 596 N N . ALA A 1 75 ? -2.950 19.886 7.629 1.00 83.62 75 ALA A N 1
ATOM 597 C CA . ALA A 1 75 ? -2.898 20.260 6.219 1.00 83.62 75 ALA A CA 1
ATOM 598 C C . ALA A 1 75 ? -1.458 20.142 5.700 1.00 83.62 75 ALA A C 1
ATOM 600 O O . ALA A 1 75 ? -0.534 20.659 6.327 1.00 83.62 75 ALA A O 1
ATOM 601 N N . PHE A 1 76 ? -1.257 19.467 4.567 1.00 82.06 76 PHE A N 1
ATOM 602 C CA . PHE A 1 76 ? 0.073 19.236 4.002 1.00 82.06 76 PHE A CA 1
ATOM 603 C C . PHE A 1 76 ? 0.072 19.414 2.481 1.00 82.06 76 PHE A C 1
ATOM 605 O O . PHE A 1 76 ? -0.775 18.849 1.795 1.00 82.06 76 PHE A O 1
ATOM 612 N N . SER A 1 77 ? 1.061 20.139 1.951 1.00 83.25 77 SER A N 1
ATOM 613 C CA . SER A 1 77 ? 1.400 20.111 0.524 1.00 83.25 77 SER A CA 1
ATOM 614 C C . SER A 1 77 ? 2.569 19.148 0.320 1.00 83.25 77 SER A C 1
ATOM 616 O O . SER A 1 77 ? 3.693 19.425 0.744 1.00 83.25 77 SER A O 1
ATOM 618 N N . ILE A 1 78 ? 2.297 17.968 -0.245 1.00 83.81 78 ILE A N 1
ATOM 619 C CA . ILE A 1 78 ? 3.293 16.905 -0.426 1.00 83.81 78 ILE A CA 1
ATOM 620 C C . ILE A 1 78 ? 3.674 16.822 -1.901 1.00 83.81 78 ILE A C 1
ATOM 622 O O . ILE A 1 78 ? 2.910 16.325 -2.723 1.00 83.81 78 ILE A O 1
ATOM 626 N N . VAL A 1 79 ? 4.898 17.245 -2.221 1.00 86.06 79 VAL A N 1
ATOM 627 C CA . VAL A 1 79 ? 5.511 16.982 -3.530 1.00 86.06 79 VAL A CA 1
ATOM 628 C C . VAL A 1 79 ? 6.127 15.572 -3.521 1.00 86.06 79 VAL A C 1
ATOM 630 O O . VAL A 1 79 ? 6.930 15.274 -2.623 1.00 86.06 79 VAL A O 1
ATOM 633 N N . PRO A 1 80 ? 5.779 14.688 -4.480 1.00 87.12 80 PRO A N 1
ATOM 634 C CA . PRO A 1 80 ? 6.411 13.379 -4.637 1.00 87.12 80 PRO A CA 1
ATOM 635 C C . PRO A 1 80 ? 7.920 13.496 -4.868 1.00 87.12 80 PRO A C 1
ATOM 637 O O . PRO A 1 80 ? 8.363 14.325 -5.655 1.00 87.12 80 PRO A O 1
ATOM 640 N N . MET A 1 81 ? 8.717 12.614 -4.257 1.00 85.50 81 MET A N 1
ATOM 641 C CA . MET A 1 81 ? 10.190 12.686 -4.319 1.00 85.50 81 MET A CA 1
ATOM 642 C C . MET A 1 81 ? 10.759 12.660 -5.748 1.00 85.50 81 MET A C 1
ATOM 644 O O . MET A 1 81 ? 11.786 13.272 -5.994 1.00 85.50 81 MET A O 1
ATOM 648 N N . LYS A 1 82 ? 10.084 11.991 -6.697 1.00 86.94 82 LYS A N 1
ATOM 649 C CA . LYS A 1 82 ? 10.480 11.950 -8.120 1.00 86.94 82 LYS A CA 1
ATOM 650 C C . LYS A 1 82 ? 10.293 13.280 -8.865 1.00 86.94 82 LYS A C 1
ATOM 652 O O . LYS A 1 82 ? 10.803 13.415 -9.969 1.00 86.94 82 LYS A O 1
ATOM 657 N N . LEU A 1 83 ? 9.508 14.202 -8.306 1.00 88.62 83 LEU A N 1
ATOM 658 C CA . LEU A 1 83 ? 9.185 15.512 -8.883 1.00 88.62 83 LEU A CA 1
ATOM 659 C C . LEU A 1 83 ? 9.893 16.658 -8.145 1.00 88.62 83 LEU A C 1
ATOM 661 O O . LEU A 1 83 ? 9.661 17.821 -8.455 1.00 88.62 83 LEU A O 1
ATOM 665 N N . MET A 1 84 ? 10.722 16.336 -7.149 1.00 87.25 84 MET A N 1
ATOM 666 C CA . MET A 1 84 ? 11.570 17.301 -6.459 1.00 87.25 84 MET A CA 1
ATOM 667 C C . MET A 1 84 ? 12.960 17.324 -7.079 1.00 87.25 84 MET A C 1
ATOM 669 O O . MET A 1 84 ? 13.471 16.290 -7.508 1.00 87.25 84 MET A O 1
ATOM 673 N N . ASP A 1 85 ? 13.592 18.492 -7.048 1.00 90.06 85 ASP A N 1
ATOM 674 C CA . ASP A 1 85 ? 15.015 18.601 -7.329 1.00 90.06 85 ASP A CA 1
ATOM 675 C C . ASP A 1 85 ? 15.854 17.840 -6.279 1.00 90.06 85 ASP A C 1
ATOM 677 O O . ASP A 1 85 ? 15.507 17.767 -5.093 1.00 90.06 85 ASP A O 1
ATOM 681 N N . ALA A 1 86 ? 16.969 17.259 -6.725 1.00 85.94 86 ALA A N 1
ATOM 682 C CA . ALA A 1 86 ? 17.819 16.418 -5.892 1.00 85.94 86 ALA A CA 1
ATOM 683 C C . ALA A 1 86 ? 18.530 17.210 -4.782 1.00 85.94 86 ALA A C 1
ATOM 685 O O . ALA A 1 86 ? 18.640 16.709 -3.661 1.00 85.94 86 ALA A O 1
ATOM 686 N N . ALA A 1 87 ? 18.965 18.447 -5.045 1.00 86.50 87 ALA A N 1
ATOM 687 C CA . ALA A 1 87 ? 19.589 19.283 -4.024 1.00 86.50 87 ALA A CA 1
ATOM 688 C C . ALA A 1 87 ? 18.560 19.703 -2.967 1.00 86.50 87 ALA A C 1
ATOM 690 O O . ALA A 1 87 ? 18.860 19.686 -1.774 1.00 86.50 87 ALA A O 1
ATOM 691 N N . GLU A 1 88 ? 17.322 20.005 -3.370 1.00 86.69 88 GLU A N 1
ATOM 692 C CA . GLU A 1 88 ? 16.226 20.300 -2.438 1.00 86.69 88 GLU A CA 1
ATOM 693 C C . GLU A 1 88 ? 15.818 19.114 -1.566 1.00 86.69 88 GLU A C 1
ATOM 695 O O . GLU A 1 88 ? 15.582 19.280 -0.368 1.00 86.69 88 GLU A O 1
ATOM 700 N N . LEU A 1 89 ? 15.751 17.917 -2.149 1.00 86.62 89 LEU A N 1
ATOM 701 C CA . LEU A 1 89 ? 15.395 16.688 -1.442 1.00 86.62 89 LEU A CA 1
ATOM 702 C C . LEU A 1 89 ? 16.400 16.350 -0.324 1.00 86.62 89 LEU A C 1
ATOM 704 O O . LEU A 1 89 ? 16.022 15.777 0.700 1.00 86.62 89 LEU A O 1
ATOM 708 N N . VAL A 1 90 ? 17.665 16.728 -0.513 1.00 89.88 90 VAL A N 1
ATOM 709 C CA . VAL A 1 90 ? 18.791 16.434 0.382 1.00 89.88 90 VAL A CA 1
ATOM 710 C C . VAL A 1 90 ? 18.966 17.477 1.503 1.00 89.88 90 VAL A C 1
ATOM 712 O O . VAL A 1 90 ? 19.591 17.164 2.523 1.00 89.88 90 VAL A O 1
ATOM 715 N N . LYS A 1 91 ? 18.369 18.678 1.386 1.00 87.50 91 LYS A N 1
ATOM 716 C CA . LYS A 1 91 ? 18.405 19.735 2.422 1.00 87.50 91 LYS A CA 1
ATOM 717 C C . LYS A 1 91 ? 17.923 19.197 3.779 1.00 87.50 91 LYS A C 1
ATOM 719 O O . LYS A 1 91 ? 16.768 18.796 3.938 1.00 87.50 91 LYS A O 1
ATOM 724 N N . GLN A 1 92 ? 18.804 19.224 4.777 1.00 84.06 92 GLN A N 1
ATOM 725 C CA . GLN A 1 92 ? 18.467 18.836 6.145 1.00 84.06 92 GLN A CA 1
ATOM 726 C C . GLN A 1 92 ? 17.813 20.006 6.904 1.00 84.06 92 GLN A C 1
ATOM 728 O O . GLN A 1 92 ? 18.312 21.129 6.823 1.00 84.06 92 GLN A O 1
ATOM 733 N N . PRO A 1 93 ? 16.727 19.776 7.666 1.00 85.19 93 PRO A N 1
ATOM 734 C CA . PRO A 1 93 ? 16.249 20.733 8.665 1.00 85.19 93 PRO A CA 1
ATOM 735 C C . PRO A 1 93 ? 17.307 20.967 9.761 1.00 85.19 93 PRO A C 1
ATOM 737 O O . PRO A 1 93 ? 18.053 20.031 10.056 1.00 85.19 93 PRO A O 1
ATOM 740 N N . PRO A 1 94 ? 17.347 22.147 10.411 1.00 79.25 94 PRO A N 1
ATOM 741 C CA . PRO A 1 94 ? 18.324 22.431 11.468 1.00 79.25 94 PRO A CA 1
ATOM 742 C C . PRO A 1 94 ? 18.202 21.457 12.652 1.00 79.25 94 PRO A C 1
ATOM 744 O O . PRO A 1 94 ? 19.203 20.914 13.110 1.00 79.25 94 PRO A O 1
ATOM 747 N N . ASP A 1 95 ? 16.976 21.136 13.071 1.00 86.88 95 ASP A N 1
ATOM 748 C CA . ASP A 1 95 ? 16.694 20.286 14.240 1.00 86.88 95 ASP A CA 1
ATOM 749 C C . ASP A 1 95 ? 16.651 18.778 13.909 1.00 86.88 95 ASP A C 1
ATOM 751 O O . ASP A 1 95 ? 15.864 18.017 14.481 1.00 86.88 95 ASP A O 1
ATOM 755 N N . VAL A 1 96 ? 17.430 18.320 12.920 1.00 88.50 96 VAL A N 1
ATOM 756 C CA . VAL A 1 96 ? 17.365 16.925 12.456 1.00 88.50 96 VAL A CA 1
ATOM 757 C C . VAL A 1 96 ? 18.072 15.961 13.415 1.00 88.50 96 VAL A C 1
ATOM 759 O O . VAL A 1 96 ? 19.277 16.032 13.651 1.00 88.50 96 VAL A O 1
ATOM 762 N N . THR A 1 97 ? 17.318 14.991 13.918 1.00 91.00 97 THR A N 1
ATOM 763 C CA . THR A 1 97 ? 17.776 13.926 14.825 1.00 91.00 97 THR A CA 1
ATOM 764 C C . THR A 1 97 ? 18.310 12.701 14.074 1.00 91.00 97 THR A C 1
ATOM 766 O O . THR A 1 97 ? 18.139 12.568 12.860 1.00 91.00 97 THR A O 1
ATOM 769 N N . GLU A 1 98 ? 18.937 11.770 14.793 1.00 88.12 98 GLU A N 1
ATOM 770 C CA . GLU A 1 98 ? 19.268 10.444 14.257 1.00 88.12 98 GLU A CA 1
ATOM 771 C C . GLU A 1 98 ? 18.025 9.555 14.077 1.00 88.12 98 GLU A C 1
ATOM 773 O O . GLU A 1 98 ? 16.989 9.741 14.735 1.00 88.12 98 GLU A O 1
ATOM 778 N N . ASN A 1 99 ? 18.133 8.573 13.173 1.00 89.25 99 ASN A N 1
ATOM 779 C CA . ASN A 1 99 ? 17.061 7.616 12.893 1.00 89.25 99 ASN A CA 1
ATOM 780 C C . ASN A 1 99 ? 16.762 6.750 14.138 1.00 89.25 99 ASN A C 1
ATOM 782 O O . ASN A 1 99 ? 17.620 5.960 14.540 1.00 89.25 99 ASN A O 1
ATOM 786 N N . PRO A 1 100 ? 15.549 6.827 14.726 1.00 85.69 100 PRO A N 1
ATOM 787 C CA . PRO A 1 100 ? 15.209 6.107 15.956 1.00 85.69 100 PRO A CA 1
ATOM 788 C C . PRO A 1 100 ? 15.122 4.586 15.772 1.00 85.69 100 PRO A C 1
ATOM 790 O O . PRO A 1 100 ? 15.151 3.844 16.749 1.00 85.69 100 PRO A O 1
ATOM 793 N N . TYR A 1 101 ? 14.996 4.112 14.532 1.00 86.19 101 TYR A N 1
ATOM 794 C CA . TYR A 1 101 ? 14.885 2.694 14.193 1.00 86.19 101 TYR A CA 1
ATOM 795 C C . TYR A 1 101 ? 16.242 2.059 13.848 1.00 86.19 101 TYR A C 1
ATOM 797 O O . TYR A 1 101 ? 16.309 0.870 13.516 1.00 86.19 101 TYR A O 1
ATOM 805 N N . ARG A 1 102 ? 17.333 2.834 13.924 1.00 79.62 102 ARG A N 1
ATOM 806 C CA . ARG A 1 102 ? 18.695 2.342 13.724 1.00 79.62 102 ARG A CA 1
ATOM 807 C C . ARG A 1 102 ? 19.094 1.451 14.900 1.00 79.62 102 ARG A C 1
ATOM 809 O O . ARG A 1 102 ? 19.313 1.929 16.009 1.00 79.62 102 ARG A O 1
ATOM 816 N N . LYS A 1 103 ? 19.226 0.145 14.658 1.00 73.25 103 LYS A N 1
ATOM 817 C CA . LYS A 1 103 ? 19.783 -0.782 15.652 1.00 73.25 103 LYS A CA 1
ATOM 818 C C . LYS A 1 103 ? 21.270 -0.479 15.837 1.00 73.25 103 LYS A C 1
ATOM 820 O O . LYS A 1 103 ? 22.055 -0.668 14.911 1.00 73.25 103 LYS A O 1
ATOM 825 N N . LEU A 1 104 ? 21.649 -0.024 17.027 1.00 55.66 104 LEU A N 1
ATOM 826 C CA . LEU A 1 104 ? 23.048 0.145 17.401 1.00 55.66 104 LEU A CA 1
ATOM 827 C C . LEU A 1 104 ? 23.641 -1.240 17.719 1.00 55.66 104 LEU A C 1
ATOM 829 O O . LEU A 1 104 ? 23.298 -1.834 18.736 1.00 55.66 104 LEU A O 1
ATOM 833 N N . GLY A 1 105 ? 24.470 -1.766 16.814 1.00 52.12 105 GLY A N 1
ATOM 834 C CA . GLY A 1 105 ? 25.399 -2.880 17.054 1.00 52.12 105 GLY A CA 1
ATOM 835 C C . GLY A 1 105 ? 24.852 -4.138 17.746 1.00 52.12 105 GLY A C 1
ATOM 836 O O . GLY A 1 105 ? 25.194 -4.399 18.895 1.00 52.12 105 GLY A O 1
ATOM 837 N N . LYS A 1 106 ? 24.105 -4.983 17.021 1.00 35.97 106 LYS A N 1
ATOM 838 C CA . LYS A 1 106 ? 24.070 -6.437 17.285 1.00 35.97 106 LYS A CA 1
ATOM 839 C C . LYS A 1 106 ? 24.036 -7.218 15.976 1.00 35.97 106 LYS A C 1
ATOM 841 O O . LYS A 1 106 ? 22.966 -7.584 15.491 1.00 35.97 106 LYS A O 1
ATOM 846 N N . GLU A 1 107 ? 25.219 -7.502 15.446 1.00 45.16 107 GLU A N 1
ATOM 847 C CA . GLU A 1 107 ? 25.408 -8.723 14.672 1.00 45.16 107 GLU A CA 1
ATOM 848 C C . GLU A 1 107 ? 25.451 -9.902 15.645 1.00 45.16 107 GLU A C 1
ATOM 850 O O . GLU A 1 107 ? 26.316 -9.956 16.515 1.00 45.16 107 GLU A O 1
ATOM 855 N N . ILE A 1 108 ? 24.514 -10.839 15.502 1.00 36.34 108 ILE A N 1
ATOM 856 C CA . ILE A 1 108 ? 24.733 -12.241 15.864 1.00 36.34 108 ILE A CA 1
ATOM 857 C C . ILE A 1 108 ? 24.171 -13.072 14.712 1.00 36.34 108 ILE A C 1
ATOM 859 O O . ILE A 1 108 ? 22.963 -13.151 14.494 1.00 36.34 108 ILE A O 1
ATOM 863 N N . SER A 1 109 ? 25.113 -13.621 13.959 1.00 36.28 109 SER A N 1
ATOM 864 C CA . SER A 1 109 ? 25.029 -14.769 13.063 1.00 36.28 109 SER A CA 1
ATOM 865 C C . SER A 1 109 ? 23.784 -15.669 13.177 1.00 36.28 109 SER A C 1
ATOM 867 O O . SER A 1 109 ? 23.594 -16.399 14.147 1.00 36.28 109 SER A O 1
ATOM 869 N N . ILE A 1 110 ? 23.045 -15.772 12.068 1.00 33.41 110 ILE A N 1
ATOM 870 C CA . ILE A 1 110 ? 22.501 -17.055 11.599 1.00 33.41 110 ILE A CA 1
ATOM 871 C C . ILE A 1 110 ? 23.111 -17.283 10.218 1.00 33.41 110 ILE A C 1
ATOM 873 O O . ILE A 1 110 ? 22.864 -16.521 9.285 1.00 33.41 110 ILE A O 1
ATOM 877 N N . GLY A 1 111 ? 23.998 -18.271 10.121 1.00 30.30 111 GLY A N 1
ATOM 878 C CA . GLY A 1 111 ? 24.881 -18.417 8.971 1.00 30.30 111 GLY A CA 1
ATOM 879 C C . GLY A 1 111 ? 24.237 -19.093 7.762 1.00 30.30 111 GLY A C 1
ATOM 880 O O . GLY A 1 111 ? 23.507 -20.074 7.890 1.00 30.30 111 GLY A O 1
ATOM 881 N N . LYS A 1 112 ? 24.653 -18.649 6.576 1.00 31.30 112 LYS A N 1
ATOM 882 C CA . LYS A 1 112 ? 25.049 -19.549 5.488 1.00 31.30 112 LYS A CA 1
ATOM 883 C C . LYS A 1 112 ? 26.368 -19.033 4.926 1.00 31.30 112 LYS A C 1
ATOM 885 O O . LYS A 1 112 ? 26.440 -17.895 4.477 1.00 31.30 112 LYS A O 1
ATOM 890 N N . GLN A 1 113 ? 27.407 -19.857 5.017 1.00 32.91 113 GLN A N 1
ATOM 891 C CA . GLN A 1 113 ? 28.713 -19.559 4.438 1.00 32.91 113 GLN A CA 1
ATOM 892 C C . GLN A 1 113 ? 28.604 -19.545 2.909 1.00 32.91 113 GLN A C 1
ATOM 894 O O . GLN A 1 113 ? 27.998 -20.441 2.323 1.00 32.91 113 GLN A O 1
ATOM 899 N N . ILE A 1 114 ? 29.234 -18.556 2.283 1.00 33.72 114 ILE A N 1
ATOM 900 C CA . ILE A 1 114 ? 29.640 -18.579 0.877 1.00 33.72 114 ILE A CA 1
ATOM 901 C C . ILE A 1 114 ? 31.108 -18.121 0.887 1.00 33.72 114 ILE A C 1
ATOM 903 O O . ILE A 1 114 ? 31.380 -17.091 1.510 1.00 33.72 114 ILE A O 1
ATOM 907 N N . PRO A 1 115 ? 32.062 -18.868 0.300 1.00 31.67 115 PRO A N 1
ATOM 908 C CA . PRO A 1 115 ? 33.463 -18.453 0.276 1.00 31.67 115 PRO A CA 1
ATOM 909 C C . PRO A 1 115 ? 33.662 -17.194 -0.573 1.00 31.67 115 PRO A C 1
ATOM 911 O O . PRO A 1 115 ? 32.985 -17.007 -1.585 1.00 31.67 115 PRO A O 1
ATOM 914 N N . ALA A 1 116 ? 34.610 -16.351 -0.170 1.00 29.34 116 ALA A N 1
ATOM 915 C CA . ALA A 1 116 ? 35.056 -15.213 -0.964 1.00 29.34 116 ALA A CA 1
ATOM 916 C C . ALA A 1 116 ? 35.922 -15.663 -2.155 1.00 29.34 116 ALA A C 1
ATOM 91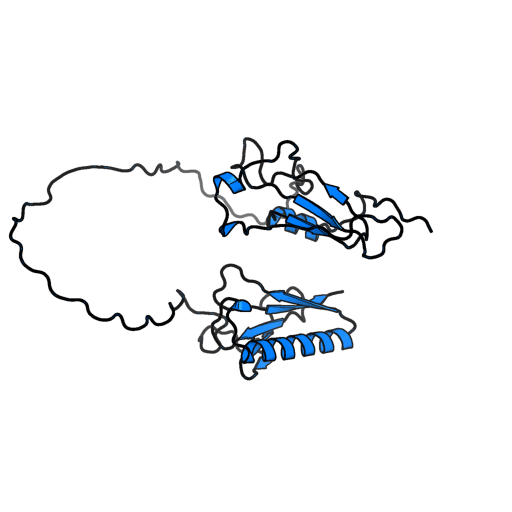8 O O . ALA A 1 116 ? 36.587 -16.698 -2.077 1.00 29.34 116 ALA A O 1
ATOM 919 N N . PRO A 1 117 ? 35.981 -14.841 -3.210 1.00 31.50 117 PRO A N 1
ATOM 920 C CA . PRO A 1 117 ? 37.214 -14.600 -3.938 1.00 31.50 117 PRO A CA 1
ATOM 921 C C . PRO A 1 117 ? 37.722 -13.165 -3.724 1.00 31.50 117 PRO A C 1
ATOM 923 O O . PRO A 1 117 ? 36.972 -12.254 -3.378 1.00 31.50 117 PRO A O 1
ATOM 926 N N . GLU A 1 118 ? 39.029 -13.047 -3.907 1.00 31.38 118 GLU A N 1
ATOM 927 C CA . GLU A 1 118 ? 39.956 -11.978 -3.535 1.00 31.38 118 GLU A CA 1
ATOM 928 C C . GLU A 1 118 ? 39.688 -10.575 -4.120 1.00 31.38 118 GLU A C 1
ATOM 930 O O . GLU A 1 118 ? 38.904 -10.375 -5.048 1.00 31.38 118 GLU A O 1
ATOM 935 N N . GLU A 1 119 ? 40.366 -9.587 -3.529 1.00 37.66 119 GLU A N 1
ATOM 936 C CA . GLU A 1 119 ? 40.331 -8.176 -3.916 1.00 37.66 119 GLU A CA 1
ATOM 937 C C . GLU A 1 119 ? 41.047 -7.935 -5.254 1.00 37.66 119 GLU A C 1
ATOM 939 O O . GLU A 1 119 ? 42.214 -8.289 -5.392 1.00 37.66 119 GLU A O 1
ATOM 944 N N . GLU A 1 120 ? 40.432 -7.188 -6.177 1.00 29.94 120 GLU A N 1
ATOM 945 C CA . GLU A 1 120 ? 41.198 -6.420 -7.165 1.00 29.94 120 GLU A CA 1
ATOM 946 C C . GLU A 1 120 ? 40.624 -5.011 -7.389 1.00 29.94 120 GLU A C 1
ATOM 948 O O . GLU A 1 120 ? 39.468 -4.817 -7.758 1.00 29.94 120 GLU A O 1
ATOM 953 N N . SER A 1 121 ? 41.498 -4.037 -7.120 1.00 32.50 121 SER A N 1
ATOM 954 C CA . SER A 1 121 ? 41.644 -2.696 -7.705 1.00 32.50 121 SER A CA 1
ATOM 955 C C . SER A 1 121 ? 40.435 -2.000 -8.361 1.00 32.50 121 SER A C 1
ATOM 957 O O . SER A 1 121 ? 39.879 -2.426 -9.371 1.00 32.50 121 SER A O 1
ATOM 959 N N . ALA A 1 122 ? 40.129 -0.795 -7.874 1.00 34.62 122 ALA A N 1
ATOM 960 C CA . ALA A 1 122 ? 39.126 0.087 -8.462 1.00 34.62 122 ALA A CA 1
ATOM 961 C C . ALA A 1 122 ? 39.508 0.571 -9.879 1.00 34.62 122 ALA A C 1
ATOM 963 O O . ALA A 1 122 ? 40.331 1.476 -10.040 1.00 34.62 122 ALA A O 1
ATOM 964 N N . CYS A 1 123 ? 38.832 0.054 -10.910 1.00 34.62 123 CYS A N 1
ATOM 965 C CA . CYS A 1 123 ? 38.913 0.605 -12.264 1.00 34.62 123 CYS A CA 1
ATOM 966 C C . CYS A 1 123 ? 38.258 1.995 -12.339 1.00 34.62 123 CYS A C 1
ATOM 968 O O . CYS A 1 123 ? 37.037 2.141 -12.431 1.00 34.62 123 CYS A O 1
ATOM 970 N N . GLN A 1 124 ? 39.095 3.030 -12.329 1.00 36.31 124 GLN A N 1
ATOM 971 C CA . GLN A 1 124 ? 38.714 4.407 -12.627 1.00 36.31 124 GLN A CA 1
ATOM 972 C C . GLN A 1 124 ? 38.304 4.524 -14.105 1.00 36.31 124 GLN A C 1
ATOM 974 O O . GLN A 1 124 ? 39.091 4.207 -14.996 1.00 36.31 124 GLN A O 1
ATOM 979 N N . PHE A 1 125 ? 37.098 5.021 -14.389 1.00 29.88 125 PHE A N 1
ATOM 980 C CA . PHE A 1 125 ? 36.684 5.329 -15.762 1.00 29.88 125 PHE A CA 1
ATOM 981 C C . PHE A 1 125 ? 37.311 6.652 -16.223 1.00 29.88 125 PHE A C 1
ATOM 983 O O . PHE A 1 125 ? 36.747 7.728 -16.024 1.00 29.88 125 PHE A O 1
ATOM 990 N N . PHE A 1 126 ? 38.489 6.561 -16.839 1.00 29.59 126 PHE A N 1
ATOM 991 C CA . PHE A 1 126 ? 39.158 7.684 -17.495 1.00 29.59 126 PHE A CA 1
ATOM 992 C C . PHE A 1 126 ? 38.557 7.918 -18.893 1.00 29.59 126 PHE A C 1
ATOM 994 O O . PHE A 1 126 ? 38.425 6.985 -19.685 1.00 29.59 126 PHE A O 1
ATOM 1001 N N . PHE A 1 127 ? 38.193 9.163 -19.208 1.00 28.78 127 PHE A N 1
ATOM 1002 C CA . PHE A 1 127 ? 37.789 9.565 -20.560 1.00 28.78 127 PHE A CA 1
ATOM 1003 C C . PHE A 1 127 ? 39.048 9.741 -21.421 1.00 28.78 127 PHE A C 1
ATOM 1005 O O . PHE A 1 127 ? 39.759 10.733 -21.263 1.00 28.78 127 PHE A O 1
ATOM 1012 N N . ASP A 1 128 ? 39.325 8.804 -22.330 1.00 29.58 128 ASP A N 1
ATOM 1013 C CA . ASP A 1 128 ? 40.438 8.943 -23.276 1.00 29.58 128 ASP A CA 1
ATOM 1014 C C . ASP A 1 128 ? 40.001 9.744 -24.516 1.00 29.58 128 ASP A C 1
ATOM 1016 O O . ASP A 1 128 ? 39.302 9.253 -25.408 1.00 29.58 128 ASP A O 1
ATOM 1020 N N . LEU A 1 129 ? 40.396 11.018 -24.544 1.00 36.34 129 LEU A N 1
ATOM 1021 C CA . LEU A 1 129 ? 40.389 11.850 -25.742 1.00 36.34 129 LEU A CA 1
ATOM 1022 C C . LEU A 1 129 ? 41.687 11.601 -26.513 1.00 36.34 129 LEU A C 1
ATOM 1024 O O . LEU A 1 129 ? 42.684 12.279 -26.272 1.00 36.34 129 LEU A O 1
ATOM 1028 N N . ASN A 1 130 ? 41.651 10.701 -27.496 1.00 34.28 130 ASN A N 1
ATOM 1029 C CA . ASN A 1 130 ? 42.737 10.575 -28.463 1.00 34.28 130 ASN A CA 1
ATOM 1030 C C . ASN A 1 130 ? 42.271 10.861 -29.894 1.00 34.28 130 ASN A C 1
ATOM 1032 O O . ASN A 1 130 ? 41.474 10.140 -30.499 1.00 34.28 130 ASN A O 1
ATOM 1036 N N . GLU A 1 131 ? 42.791 11.955 -30.447 1.00 35.56 131 GLU A N 1
ATOM 1037 C CA . GLU A 1 131 ? 42.629 12.305 -31.850 1.00 35.56 131 GLU A CA 1
ATOM 1038 C C . GLU A 1 131 ? 43.457 11.364 -32.749 1.00 35.56 131 GLU A C 1
ATOM 1040 O O . GLU A 1 131 ? 44.653 11.189 -32.516 1.00 35.56 131 GLU A O 1
ATOM 1045 N N . ARG A 1 132 ? 42.897 10.909 -33.882 1.00 35.72 132 ARG A N 1
ATOM 1046 C CA . ARG A 1 132 ? 43.296 11.346 -35.249 1.00 35.72 132 ARG A CA 1
ATOM 1047 C C . ARG A 1 132 ? 42.790 10.413 -36.364 1.00 35.72 132 ARG A C 1
ATOM 1049 O O . ARG A 1 132 ? 42.596 9.221 -36.188 1.00 35.72 132 ARG A O 1
ATOM 1056 N N . GLN A 1 133 ? 42.693 10.998 -37.564 1.00 33.34 133 GLN A N 1
ATOM 1057 C CA . GLN A 1 133 ? 42.524 10.353 -38.883 1.00 33.34 133 GLN A CA 1
ATOM 1058 C C . GLN A 1 133 ? 41.119 9.878 -39.317 1.00 33.34 133 GLN A C 1
ATOM 1060 O O . GLN A 1 133 ? 40.957 8.814 -39.912 1.00 33.34 133 GLN A O 1
ATOM 1065 N N . GLY A 1 134 ? 40.118 10.758 -39.209 1.00 33.59 134 GLY A N 1
ATOM 1066 C CA . GLY A 1 134 ? 38.969 10.747 -40.130 1.00 33.59 134 GLY A CA 1
ATOM 1067 C C . GLY A 1 134 ? 39.312 11.456 -41.453 1.00 33.59 134 GLY A C 1
ATOM 1068 O O . GLY A 1 134 ? 39.658 12.636 -41.450 1.00 33.59 134 GLY A O 1
ATOM 1069 N N . ARG A 1 135 ? 39.251 10.755 -42.596 1.00 36.56 135 ARG A N 1
ATOM 1070 C CA . ARG A 1 135 ? 39.616 11.312 -43.920 1.00 36.56 135 ARG A CA 1
ATOM 1071 C C . ARG A 1 135 ? 38.624 12.380 -44.414 1.00 36.56 135 ARG A C 1
ATOM 1073 O O . ARG A 1 135 ? 37.415 12.227 -44.271 1.00 36.56 135 ARG A O 1
ATOM 1080 N N . LYS A 1 136 ? 39.144 13.407 -45.104 1.00 34.41 136 LYS A N 1
ATOM 1081 C CA . LYS A 1 136 ? 38.361 14.426 -45.835 1.00 34.41 136 LYS A CA 1
ATOM 1082 C C . LYS A 1 136 ? 37.326 13.790 -46.779 1.00 34.41 136 LYS A C 1
ATOM 1084 O O . LYS A 1 136 ? 37.699 12.999 -47.645 1.00 34.41 136 LYS A O 1
ATOM 1089 N N . ARG A 1 137 ? 36.081 14.273 -46.736 1.00 34.25 137 ARG A N 1
ATOM 1090 C CA . ARG A 1 137 ? 35.207 14.394 -47.918 1.00 34.25 137 ARG A CA 1
ATOM 1091 C C . ARG A 1 137 ? 34.576 15.784 -47.943 1.00 34.25 137 ARG A C 1
ATOM 1093 O O . ARG A 1 137 ? 34.288 16.359 -46.899 1.00 34.25 137 ARG A O 1
ATOM 1100 N N . SER A 1 138 ? 34.484 16.345 -49.141 1.00 31.72 138 SER A N 1
ATOM 1101 C CA . SER A 1 138 ? 34.204 17.756 -49.391 1.00 31.72 138 SER A CA 1
ATOM 1102 C C . SER A 1 138 ? 32.715 18.094 -49.408 1.00 31.72 138 SER A C 1
ATOM 1104 O O . SER A 1 138 ? 31.869 17.267 -49.733 1.00 31.72 138 SER A O 1
ATOM 1106 N N . SER A 1 139 ? 32.446 19.370 -49.130 1.00 35.12 139 SER A N 1
ATOM 1107 C CA . SER A 1 139 ? 31.212 20.085 -49.461 1.00 35.12 139 SER A CA 1
ATOM 1108 C C . SER A 1 139 ? 30.651 19.740 -50.847 1.00 35.12 139 SER A C 1
ATOM 1110 O O . SER A 1 139 ? 31.394 19.762 -51.823 1.00 35.12 139 SER A O 1
ATOM 1112 N N . THR A 1 140 ? 29.332 19.543 -50.912 1.00 34.34 140 THR A N 1
ATOM 1113 C CA . THR A 1 140 ? 28.420 20.204 -51.869 1.00 34.34 140 THR A CA 1
ATOM 1114 C C . THR A 1 140 ? 26.999 20.042 -51.330 1.00 34.34 140 THR A C 1
ATOM 1116 O O . THR A 1 140 ? 26.618 18.939 -50.948 1.00 34.34 140 THR A O 1
ATOM 1119 N N . GLY A 1 141 ? 26.215 21.119 -51.253 1.00 32.94 141 GLY A N 1
ATOM 1120 C CA . GLY A 1 141 ? 24.854 21.071 -50.703 1.00 32.94 141 GLY A CA 1
ATOM 1121 C C . GLY A 1 141 ? 23.770 21.255 -51.762 1.00 32.94 141 GLY A C 1
ATOM 1122 O O . GLY A 1 141 ? 24.027 21.883 -52.788 1.00 32.94 141 GLY A O 1
ATOM 1123 N N . ARG A 1 142 ? 22.540 20.802 -51.470 1.00 31.20 142 ARG A N 1
ATOM 1124 C CA . ARG A 1 142 ? 21.307 21.480 -51.914 1.00 31.20 142 ARG A CA 1
ATOM 1125 C C . ARG A 1 142 ? 20.024 20.962 -51.242 1.00 31.20 142 ARG A C 1
ATOM 1127 O O . ARG A 1 142 ? 19.872 19.778 -50.989 1.00 31.20 142 ARG A O 1
ATOM 1134 N N . GLU A 1 143 ? 19.102 21.915 -51.095 1.00 31.08 143 GLU A N 1
ATOM 1135 C CA . GLU A 1 143 ? 17.633 21.812 -51.052 1.00 31.08 143 GLU A CA 1
ATOM 1136 C C . GLU A 1 143 ? 16.851 21.240 -49.849 1.00 31.08 143 GLU A C 1
ATOM 1138 O O . GLU A 1 143 ? 17.141 20.214 -49.247 1.00 31.08 143 GLU A O 1
ATOM 1143 N N . ARG A 1 144 ? 15.747 21.956 -49.580 1.00 43.94 144 ARG A N 1
ATOM 1144 C CA . ARG A 1 144 ? 14.647 21.643 -48.660 1.00 43.94 144 ARG A CA 1
ATOM 1145 C C . ARG A 1 144 ? 13.533 20.898 -49.414 1.00 43.94 144 ARG A C 1
ATOM 1147 O O . ARG A 1 144 ? 13.124 21.411 -50.451 1.00 43.94 144 ARG A O 1
ATOM 1154 N N . LYS A 1 145 ? 12.996 19.803 -48.856 1.00 33.09 145 LYS A N 1
ATOM 1155 C CA . LYS A 1 145 ? 11.648 19.183 -49.041 1.00 33.09 145 LYS A CA 1
ATOM 1156 C C . LYS A 1 145 ? 11.515 18.063 -47.976 1.00 33.09 145 LYS A C 1
ATOM 1158 O O . LYS A 1 145 ? 12.540 17.477 -47.650 1.00 33.09 145 LYS A O 1
ATOM 1163 N N . SER A 1 146 ? 10.385 17.648 -47.388 1.00 34.53 146 SER A N 1
ATOM 1164 C CA . SER A 1 146 ? 9.063 18.243 -47.070 1.00 34.53 146 SER A CA 1
ATOM 1165 C C . SER A 1 146 ? 8.443 17.405 -45.913 1.00 34.53 146 SER A C 1
ATOM 1167 O O . SER A 1 146 ? 8.793 16.229 -45.799 1.00 34.53 146 SER A O 1
ATOM 1169 N N . PRO A 1 147 ? 7.560 17.925 -45.028 1.00 42.88 147 PRO A N 1
ATOM 1170 C CA . PRO A 1 147 ? 7.131 17.182 -43.834 1.00 42.88 147 PRO A CA 1
ATOM 1171 C C . PRO A 1 147 ? 6.075 16.106 -44.144 1.00 42.88 147 PRO A C 1
ATOM 1173 O O . PRO A 1 147 ? 5.027 16.404 -44.709 1.00 42.88 147 PRO A O 1
ATOM 1176 N N . HIS A 1 148 ? 6.312 14.860 -43.725 1.00 39.31 148 HIS A N 1
ATOM 1177 C CA . HIS A 1 148 ? 5.277 13.818 -43.687 1.00 39.31 148 HIS A CA 1
ATOM 1178 C C . HIS A 1 148 ? 4.545 13.810 -42.331 1.00 39.31 148 HIS A C 1
ATOM 1180 O O . HIS A 1 148 ? 5.197 13.953 -41.288 1.00 39.31 148 HIS A O 1
ATOM 1186 N N . PRO A 1 149 ? 3.210 13.625 -42.309 1.00 44.03 149 PRO A N 1
ATOM 1187 C CA . PRO A 1 149 ? 2.444 13.568 -41.071 1.00 44.03 149 PRO A CA 1
ATOM 1188 C C . PRO A 1 149 ? 2.798 12.299 -40.287 1.00 44.03 149 PRO A C 1
ATOM 1190 O O . PRO A 1 149 ? 2.724 11.181 -40.796 1.00 44.03 149 PRO A O 1
ATOM 1193 N N . LYS A 1 150 ? 3.189 12.472 -39.022 1.00 40.84 150 LYS A N 1
ATOM 1194 C CA . LYS A 1 150 ? 3.504 11.356 -38.125 1.00 40.84 150 LYS A CA 1
ATOM 1195 C C . LYS A 1 150 ? 2.215 10.603 -37.797 1.00 40.84 150 LYS A C 1
ATOM 1197 O O . LYS A 1 150 ? 1.339 11.155 -37.136 1.00 40.84 150 LYS A O 1
ATOM 1202 N N . GLN A 1 151 ? 2.128 9.341 -38.216 1.00 49.75 151 GLN A N 1
ATOM 1203 C CA . GLN A 1 151 ? 1.091 8.424 -37.740 1.00 49.75 151 GLN A CA 1
ATOM 1204 C C . GLN A 1 151 ? 1.114 8.349 -36.200 1.00 49.75 151 GLN A C 1
ATOM 1206 O O . GLN A 1 151 ? 2.198 8.456 -35.607 1.00 49.75 151 GLN A O 1
ATOM 1211 N N . PRO A 1 152 ? -0.042 8.155 -35.535 1.00 46.72 152 PRO A N 1
ATOM 1212 C CA . PRO A 1 152 ? -0.086 7.997 -34.088 1.00 46.72 152 PRO A CA 1
ATOM 1213 C C . PRO A 1 152 ? 0.776 6.800 -33.678 1.00 46.72 152 PRO A C 1
ATOM 1215 O O . PRO A 1 152 ? 0.563 5.669 -34.119 1.00 46.72 152 PRO A O 1
ATOM 1218 N N . ARG A 1 153 ? 1.790 7.058 -32.844 1.00 48.88 153 ARG A N 1
ATOM 1219 C CA . ARG A 1 153 ? 2.660 6.006 -32.313 1.00 48.88 153 ARG A CA 1
ATOM 1220 C C . ARG A 1 153 ? 1.813 5.046 -31.482 1.00 48.88 153 ARG A C 1
ATOM 1222 O O . ARG A 1 153 ? 1.141 5.477 -30.548 1.00 48.88 153 ARG A O 1
ATOM 1229 N N . LYS A 1 154 ? 1.882 3.750 -31.804 1.00 43.19 154 LYS A N 1
ATOM 1230 C CA . LYS A 1 154 ? 1.350 2.685 -30.941 1.00 43.19 154 LYS A CA 1
ATOM 1231 C C . LYS A 1 154 ? 1.957 2.827 -29.531 1.00 43.19 154 LYS A C 1
ATOM 1233 O O . LYS A 1 154 ? 3.108 3.268 -29.440 1.00 43.19 154 LYS A O 1
ATOM 1238 N N . PRO A 1 155 ? 1.232 2.456 -28.456 1.00 51.97 155 PRO A N 1
ATOM 1239 C CA . PRO A 1 155 ? 1.776 2.489 -27.102 1.00 51.97 155 PRO A CA 1
ATOM 1240 C C . PRO A 1 155 ? 3.119 1.746 -27.034 1.00 51.97 155 PRO A C 1
ATOM 1242 O O . PRO A 1 155 ? 3.252 0.698 -27.676 1.00 51.97 155 PRO A O 1
ATOM 1245 N N . PRO A 1 156 ? 4.123 2.272 -26.307 1.00 49.28 156 PRO A N 1
ATOM 1246 C CA . PRO A 1 156 ? 5.418 1.616 -26.196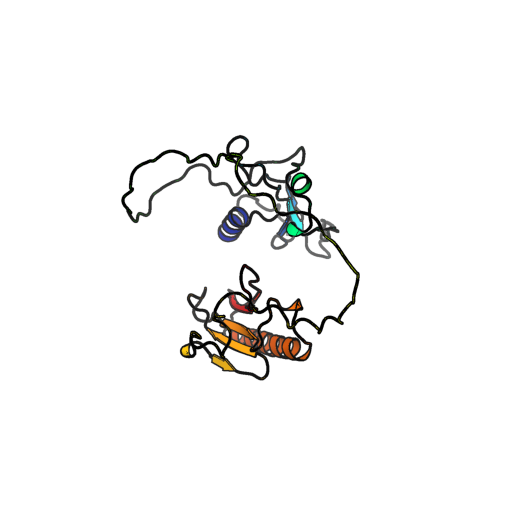 1.00 49.28 156 PRO A CA 1
ATOM 1247 C C . PRO A 1 156 ? 5.237 0.251 -25.529 1.00 49.28 156 PRO A C 1
ATOM 1249 O O . PRO A 1 156 ? 4.797 0.171 -24.383 1.00 49.28 156 PRO A O 1
ATOM 1252 N N . GLN A 1 157 ? 5.561 -0.826 -26.246 1.00 53.62 157 GLN A N 1
ATOM 1253 C CA . GLN A 1 157 ? 5.539 -2.156 -25.645 1.00 53.62 157 GLN A CA 1
ATOM 1254 C C . GLN A 1 157 ? 6.704 -2.299 -24.654 1.00 53.62 157 GLN A C 1
ATOM 1256 O O . GLN A 1 157 ? 7.810 -1.838 -24.954 1.00 53.62 157 GLN A O 1
ATOM 1261 N N . PRO A 1 158 ? 6.473 -2.896 -23.472 1.00 55.66 158 PRO A N 1
ATOM 1262 C CA . PRO A 1 158 ? 7.503 -3.018 -22.452 1.00 55.66 158 PRO A CA 1
ATOM 1263 C C . PRO A 1 158 ? 8.591 -4.030 -22.858 1.00 55.66 158 PRO A C 1
ATOM 1265 O O . PRO A 1 158 ? 8.318 -4.973 -23.604 1.00 55.66 158 PRO A O 1
ATOM 1268 N N . PRO A 1 159 ? 9.829 -3.858 -22.366 1.00 55.81 159 PRO A N 1
ATOM 1269 C CA . PRO A 1 159 ? 10.928 -4.764 -22.665 1.00 55.81 159 PRO A CA 1
ATOM 1270 C C . PRO A 1 159 ? 10.833 -6.041 -21.813 1.00 55.81 159 PRO A C 1
ATOM 1272 O O . PRO A 1 159 ? 11.158 -6.028 -20.628 1.00 55.81 159 PRO A O 1
ATOM 1275 N N . GLY A 1 160 ? 10.430 -7.151 -22.436 1.00 64.75 160 GLY A N 1
ATOM 1276 C CA . GLY A 1 160 ? 10.446 -8.498 -21.845 1.00 64.75 160 GLY A CA 1
ATOM 1277 C C . GLY A 1 160 ? 9.061 -9.149 -21.682 1.00 64.75 160 GLY A C 1
ATOM 1278 O O . GLY A 1 160 ? 8.037 -8.467 -21.777 1.00 64.75 160 GLY A O 1
ATOM 1279 N N . PRO A 1 161 ? 9.006 -10.477 -21.459 1.00 73.75 161 PRO A N 1
ATOM 1280 C CA . PRO A 1 161 ? 7.751 -11.200 -21.268 1.00 73.75 161 PRO A CA 1
ATOM 1281 C C . PRO A 1 161 ? 7.065 -10.779 -19.960 1.00 73.75 161 PRO A C 1
ATOM 1283 O O . PRO A 1 161 ? 7.675 -10.752 -18.893 1.00 73.75 161 PRO A O 1
ATOM 1286 N N . CYS A 1 162 ? 5.768 -10.464 -20.021 1.00 79.69 162 CYS A N 1
ATOM 1287 C CA . CYS A 1 162 ? 4.985 -10.180 -18.819 1.00 79.69 162 CYS A CA 1
ATOM 1288 C C . CYS A 1 162 ? 4.468 -11.479 -18.192 1.00 79.69 162 CYS A C 1
ATOM 1290 O O . CYS A 1 162 ? 3.667 -12.190 -18.798 1.00 79.69 162 CYS A O 1
ATOM 1292 N N . TRP A 1 163 ? 4.864 -11.751 -16.949 1.00 81.44 163 TRP A N 1
ATOM 1293 C CA . TRP A 1 163 ? 4.442 -12.938 -16.190 1.00 81.44 163 TRP A CA 1
ATOM 1294 C C . TRP A 1 163 ? 2.982 -12.899 -15.704 1.00 81.44 163 TRP A C 1
ATOM 1296 O O . TRP A 1 163 ? 2.466 -13.914 -15.243 1.00 81.44 163 TRP A O 1
ATOM 1306 N N . PHE A 1 164 ? 2.308 -11.750 -15.816 1.00 85.75 164 PHE A N 1
ATOM 1307 C CA . PHE A 1 164 ? 0.897 -11.563 -15.447 1.00 85.75 164 PHE A CA 1
ATOM 1308 C C . PHE A 1 164 ? -0.041 -11.443 -16.664 1.00 85.75 164 PHE A C 1
ATOM 1310 O O . PHE A 1 164 ? -1.257 -11.388 -16.513 1.00 85.75 164 PHE A O 1
ATOM 1317 N N . CYS A 1 165 ? 0.485 -11.431 -17.891 1.00 83.75 165 CYS A N 1
ATOM 1318 C CA . CYS A 1 165 ? -0.363 -11.527 -19.075 1.00 83.75 165 CYS A CA 1
ATOM 1319 C C . CYS A 1 165 ? -0.803 -12.983 -19.271 1.00 83.75 165 CYS A C 1
ATOM 1321 O O . CYS A 1 165 ? 0.037 -13.843 -19.518 1.00 83.75 165 CYS A O 1
ATOM 1323 N N . LEU A 1 166 ? -2.113 -13.260 -19.269 1.00 82.06 166 LEU A N 1
ATOM 1324 C CA . LEU A 1 166 ? -2.657 -14.606 -19.539 1.00 82.06 166 LEU A CA 1
ATOM 1325 C C . LEU A 1 166 ? -2.281 -15.159 -20.932 1.00 82.06 166 LEU A C 1
ATOM 1327 O O . LEU A 1 166 ? -2.299 -16.369 -21.142 1.00 82.06 166 LEU A O 1
ATOM 1331 N N . ALA A 1 167 ? -1.923 -14.277 -21.871 1.00 75.88 167 ALA A N 1
ATOM 1332 C CA . ALA A 1 167 ? -1.408 -14.630 -23.196 1.00 75.88 167 ALA A CA 1
ATOM 1333 C C . ALA A 1 167 ? 0.097 -14.982 -23.215 1.00 75.88 167 ALA A C 1
ATOM 1335 O O . ALA A 1 167 ? 0.604 -15.426 -24.243 1.00 75.88 167 ALA A O 1
ATOM 1336 N N . SER A 1 168 ? 0.825 -14.775 -22.112 1.00 78.69 168 SER A N 1
ATOM 1337 C CA . SER A 1 168 ? 2.237 -15.150 -22.002 1.00 78.69 168 SER A CA 1
ATOM 1338 C C . SER A 1 168 ? 2.374 -16.669 -21.845 1.00 78.69 168 SER A C 1
ATOM 1340 O O . SER A 1 168 ? 1.670 -17.249 -21.015 1.00 78.69 168 SER A O 1
ATOM 1342 N N . PRO A 1 169 ? 3.286 -17.343 -22.572 1.00 72.75 169 PRO A N 1
ATOM 1343 C CA . PRO A 1 169 ? 3.520 -18.777 -22.389 1.00 72.75 169 PRO A CA 1
ATOM 1344 C C . PRO A 1 169 ? 4.113 -19.109 -21.009 1.00 72.75 169 PRO A C 1
ATOM 1346 O O . PRO A 1 169 ? 3.964 -20.233 -20.543 1.00 72.75 169 PRO A O 1
ATOM 1349 N N . GLU A 1 170 ? 4.732 -18.129 -20.342 1.00 72.12 170 GLU A N 1
ATOM 1350 C CA . GLU A 1 170 ? 5.348 -18.251 -19.012 1.00 72.12 170 GLU A CA 1
ATOM 1351 C C . GLU A 1 170 ? 4.341 -18.098 -17.851 1.00 72.12 170 GLU A C 1
ATOM 1353 O O . GLU A 1 170 ? 4.733 -18.128 -16.685 1.00 72.12 170 GLU A O 1
ATOM 1358 N N . VAL A 1 171 ? 3.045 -17.895 -18.133 1.00 78.50 171 VAL A N 1
ATOM 1359 C CA . VAL A 1 171 ? 2.042 -17.660 -17.084 1.00 78.50 171 VAL A CA 1
ATOM 1360 C C . VAL A 1 171 ? 1.721 -18.938 -16.298 1.00 78.50 171 VAL A C 1
ATOM 1362 O O . VAL A 1 171 ? 1.385 -19.984 -16.857 1.00 78.50 171 VAL A O 1
ATOM 1365 N N . GLU A 1 172 ? 1.762 -18.837 -14.971 1.00 83.31 172 GLU A N 1
ATOM 1366 C CA . GLU A 1 172 ? 1.506 -19.935 -14.031 1.00 83.31 172 GLU A CA 1
ATOM 1367 C C . GLU A 1 172 ? 0.001 -20.242 -13.928 1.00 83.31 172 GLU A C 1
ATOM 1369 O O . GLU A 1 172 ? -0.662 -19.919 -12.940 1.00 83.31 172 GLU A O 1
ATOM 1374 N N . LYS A 1 173 ? -0.566 -20.860 -14.975 1.00 85.88 173 LYS A N 1
ATOM 1375 C CA . LYS A 1 173 ? -2.017 -21.118 -15.122 1.00 85.88 173 LYS A CA 1
ATOM 1376 C C . LYS A 1 173 ? -2.640 -21.840 -13.923 1.00 85.88 173 LYS A C 1
ATOM 1378 O O . LYS A 1 173 ? -3.799 -21.598 -13.607 1.00 85.88 173 LYS A O 1
ATOM 1383 N N . HIS A 1 174 ? -1.869 -22.683 -13.237 1.00 88.88 174 HIS A N 1
ATOM 1384 C CA . HIS A 1 174 ? -2.308 -23.437 -12.061 1.00 88.88 174 HIS A CA 1
ATOM 1385 C C . HIS A 1 174 ? -2.606 -22.561 -10.826 1.00 88.88 174 HIS A C 1
ATOM 1387 O O . HIS A 1 174 ? -3.246 -23.034 -9.891 1.00 88.88 174 HIS A O 1
ATOM 1393 N N . LEU A 1 175 ? -2.158 -21.298 -10.808 1.00 91.75 175 LEU A N 1
ATOM 1394 C CA . LEU A 1 175 ? -2.458 -20.336 -9.742 1.00 91.75 175 LEU A CA 1
ATOM 1395 C C . LEU A 1 175 ? -3.743 -19.535 -10.000 1.00 91.75 175 LEU A C 1
ATOM 1397 O O . LEU A 1 175 ? -4.172 -18.798 -9.114 1.00 91.75 175 LEU A O 1
ATOM 1401 N N . VAL A 1 176 ? -4.353 -19.633 -11.187 1.00 93.44 176 VAL A N 1
ATOM 1402 C CA . VAL A 1 176 ? -5.575 -18.889 -11.532 1.00 93.44 176 VAL A CA 1
ATOM 1403 C C . VAL A 1 176 ? -6.782 -19.525 -10.840 1.00 93.44 176 VAL A C 1
ATOM 1405 O O . VAL A 1 176 ? -7.096 -20.690 -11.056 1.00 93.44 176 VAL A O 1
ATOM 1408 N N . VAL A 1 177 ? -7.473 -18.737 -10.017 1.00 93.62 177 VAL A N 1
ATOM 1409 C CA . VAL A 1 177 ? -8.640 -19.162 -9.224 1.00 93.62 177 VAL A CA 1
ATOM 1410 C C . VAL A 1 177 ? -9.945 -18.860 -9.960 1.00 93.62 177 VAL A C 1
ATOM 1412 O O . VAL A 1 177 ? -10.895 -19.637 -9.902 1.00 93.62 177 VAL A O 1
ATOM 1415 N N . ASN A 1 178 ? -10.017 -17.712 -10.634 1.00 95.19 178 ASN A N 1
ATOM 1416 C CA . ASN A 1 178 ? -11.203 -17.271 -11.362 1.00 95.19 178 ASN A CA 1
ATOM 1417 C C . ASN A 1 178 ? -10.814 -16.253 -12.443 1.00 95.19 178 ASN A C 1
ATOM 1419 O O . ASN A 1 178 ? -9.928 -15.435 -12.214 1.00 95.19 178 ASN A O 1
ATOM 1423 N N . VAL A 1 179 ? -11.497 -16.279 -13.587 1.00 94.69 179 VAL A N 1
ATOM 1424 C CA . VAL A 1 179 ? -11.345 -15.302 -14.676 1.00 94.69 179 VAL A CA 1
ATOM 1425 C C . VAL A 1 179 ? -12.702 -14.641 -14.908 1.00 94.69 179 VAL A C 1
ATOM 1427 O O . VAL A 1 179 ? -13.705 -15.342 -15.044 1.00 94.69 179 VAL A O 1
ATOM 1430 N N . GLY A 1 180 ? -12.725 -13.311 -14.895 1.00 93.00 180 GLY A N 1
ATOM 1431 C CA . GLY A 1 180 ? -13.878 -12.474 -15.206 1.00 93.00 180 GLY A CA 1
ATOM 1432 C C . GLY A 1 180 ? -13.810 -11.914 -16.629 1.00 93.00 180 GLY A C 1
ATOM 1433 O O . GLY A 1 180 ? -13.243 -12.533 -17.529 1.00 93.00 180 GLY A O 1
ATOM 1434 N N . THR A 1 181 ? -14.409 -10.744 -16.840 1.00 94.00 181 THR A N 1
ATOM 1435 C CA . THR A 1 181 ? -14.504 -10.075 -18.151 1.00 94.00 181 THR A CA 1
ATOM 1436 C C . THR A 1 181 ? -13.260 -9.255 -18.487 1.00 94.00 181 THR A C 1
ATOM 1438 O O . THR A 1 181 ? -12.769 -9.302 -19.614 1.00 94.00 181 THR A O 1
ATOM 1441 N N . HIS A 1 182 ? -12.720 -8.539 -17.505 1.00 93.56 182 HIS A N 1
ATOM 1442 C CA . HIS A 1 182 ? -11.564 -7.653 -17.636 1.00 93.56 182 HIS A CA 1
ATOM 1443 C C . HIS A 1 182 ? -10.488 -7.918 -16.580 1.00 93.56 182 HIS A C 1
ATOM 1445 O O . HIS A 1 182 ? -9.357 -7.450 -16.736 1.00 93.56 182 HIS A O 1
ATOM 1451 N N . CYS A 1 183 ? -10.806 -8.668 -15.524 1.00 95.25 183 CYS A N 1
ATOM 1452 C CA . CYS A 1 183 ? -9.889 -9.039 -14.455 1.00 95.25 183 CYS A CA 1
ATOM 1453 C C . CYS A 1 183 ? -9.891 -10.548 -14.208 1.00 95.25 183 CYS A C 1
ATOM 1455 O O . CYS A 1 183 ? -10.784 -11.282 -14.620 1.00 95.25 183 CYS A O 1
ATOM 1457 N N . TYR A 1 184 ? -8.868 -11.017 -13.507 1.00 94.88 184 TYR A N 1
ATOM 1458 C CA . TYR A 1 184 ? -8.798 -12.372 -12.990 1.00 94.88 184 TYR A CA 1
ATOM 1459 C C . TYR A 1 184 ? -8.200 -12.377 -11.581 1.00 94.88 184 TYR A C 1
ATOM 1461 O O . TYR A 1 184 ? -7.496 -11.450 -11.165 1.00 94.88 184 TYR A O 1
ATOM 1469 N N . LEU A 1 185 ? -8.519 -13.430 -10.834 1.00 95.25 185 LEU A N 1
ATOM 1470 C CA . LEU A 1 185 ? -8.036 -13.688 -9.486 1.00 95.25 185 LEU A CA 1
ATOM 1471 C C . LEU A 1 185 ? -7.051 -14.858 -9.525 1.00 95.25 185 LEU A C 1
ATOM 1473 O O . LEU A 1 185 ? -7.376 -15.922 -10.056 1.00 95.25 185 LEU A O 1
ATOM 1477 N N . ALA A 1 186 ? -5.876 -14.686 -8.927 1.00 95.31 186 ALA A N 1
ATOM 1478 C CA . ALA A 1 186 ? -4.862 -15.733 -8.809 1.00 95.31 186 ALA A CA 1
ATOM 1479 C C . ALA A 1 186 ? -4.278 -15.812 -7.391 1.00 95.31 186 ALA A C 1
ATOM 1481 O O . ALA A 1 186 ? -4.346 -14.848 -6.630 1.00 95.31 186 ALA A O 1
ATOM 1482 N N . LEU A 1 187 ? -3.685 -16.947 -7.031 1.00 94.56 187 LEU A N 1
ATOM 1483 C CA . LEU A 1 187 ? -2.893 -17.100 -5.809 1.00 94.56 187 LEU A CA 1
ATOM 1484 C C . LEU A 1 187 ? -1.526 -16.417 -5.957 1.00 94.56 187 LEU A C 1
ATOM 1486 O O . LEU A 1 187 ? -0.906 -16.439 -7.022 1.00 94.56 187 LEU A O 1
ATOM 1490 N N . ALA A 1 188 ? -1.031 -15.818 -4.876 1.00 92.44 188 ALA A N 1
ATOM 1491 C CA . ALA A 1 188 ? 0.277 -15.175 -4.870 1.00 92.44 188 ALA A CA 1
ATOM 1492 C C . ALA A 1 188 ? 1.415 -16.203 -4.728 1.00 92.44 188 ALA A C 1
ATOM 1494 O O . ALA A 1 188 ? 1.523 -16.891 -3.710 1.00 92.44 188 ALA A O 1
ATOM 1495 N N . LYS A 1 189 ? 2.327 -16.255 -5.709 1.00 88.50 189 LYS A N 1
ATOM 1496 C CA . LYS A 1 189 ? 3.558 -17.063 -5.635 1.00 88.50 189 LYS A CA 1
ATOM 1497 C C . LYS A 1 189 ? 4.445 -16.547 -4.492 1.00 88.50 189 LYS A C 1
ATOM 1499 O O . LYS A 1 189 ? 4.953 -15.431 -4.563 1.00 88.50 189 LYS A O 1
ATOM 1504 N N . GLY A 1 190 ? 4.597 -17.344 -3.430 1.00 87.31 190 GLY A N 1
ATOM 1505 C CA . GLY A 1 190 ? 5.271 -16.921 -2.194 1.00 87.31 190 GLY A CA 1
ATOM 1506 C C . GLY A 1 190 ? 4.451 -15.923 -1.365 1.00 87.31 190 GLY A C 1
ATOM 1507 O O . GLY A 1 190 ? 4.974 -14.900 -0.928 1.00 87.31 190 GLY A O 1
ATOM 1508 N N . GLY A 1 191 ? 3.147 -16.172 -1.207 1.00 86.38 191 GLY A N 1
ATOM 1509 C CA . GLY A 1 191 ? 2.251 -15.276 -0.481 1.00 86.38 191 GLY A CA 1
ATOM 1510 C C . GLY A 1 191 ? 2.561 -15.113 1.015 1.00 86.38 191 GLY A C 1
ATOM 1511 O O . GLY A 1 191 ? 3.173 -15.970 1.640 1.00 86.38 191 GLY A O 1
ATOM 1512 N N . LEU A 1 192 ? 2.093 -14.003 1.603 1.00 87.75 192 LEU A N 1
ATOM 1513 C CA . LEU A 1 192 ? 2.280 -13.681 3.032 1.00 87.75 192 LEU A CA 1
ATOM 1514 C C . LEU A 1 192 ? 1.465 -14.588 3.979 1.00 87.75 192 LEU A C 1
ATOM 1516 O O . LEU A 1 192 ? 1.669 -14.571 5.191 1.00 87.75 192 LEU A O 1
ATOM 1520 N N . SER A 1 193 ? 0.505 -15.324 3.423 1.00 88.94 193 SER A N 1
ATOM 1521 C CA . SER A 1 193 ? -0.403 -16.254 4.093 1.00 88.94 193 SER A CA 1
ATOM 1522 C C . SER A 1 193 ? -1.049 -17.158 3.045 1.00 88.94 193 SER A C 1
ATOM 1524 O O . SER A 1 193 ? -1.172 -16.733 1.896 1.00 88.94 193 SER A O 1
ATOM 1526 N N . ASP A 1 194 ? -1.577 -18.308 3.450 1.00 88.69 194 ASP A N 1
ATOM 1527 C CA . ASP A 1 194 ? -2.196 -19.290 2.545 1.00 88.69 194 ASP A CA 1
ATOM 1528 C C . ASP A 1 194 ? -3.361 -18.715 1.714 1.00 88.69 194 ASP A C 1
ATOM 1530 O O . ASP A 1 194 ? -3.506 -19.032 0.539 1.00 88.69 194 ASP A O 1
ATOM 1534 N N . ASP A 1 195 ? -4.158 -17.802 2.289 1.00 92.00 195 ASP A N 1
ATOM 1535 C CA . ASP A 1 195 ? -5.250 -17.116 1.579 1.00 92.00 195 ASP A CA 1
ATOM 1536 C C . ASP A 1 195 ? -4.783 -15.836 0.818 1.00 92.00 195 ASP A C 1
ATOM 1538 O O . ASP A 1 195 ? -5.586 -14.925 0.597 1.00 92.00 195 ASP A O 1
ATOM 1542 N N . HIS A 1 196 ? -3.495 -15.678 0.472 1.00 94.69 196 HIS A N 1
ATOM 1543 C CA . HIS A 1 196 ? -3.000 -14.479 -0.233 1.00 94.69 196 HIS A CA 1
ATOM 1544 C C . HIS A 1 196 ? -3.266 -14.555 -1.746 1.00 94.69 196 HIS A C 1
ATOM 1546 O O . HIS A 1 196 ? -2.709 -15.396 -2.456 1.00 94.69 196 HIS A O 1
ATOM 1552 N N . VAL A 1 197 ? -4.085 -13.629 -2.244 1.00 95.69 197 VAL A N 1
ATOM 1553 C CA . VAL A 1 197 ? -4.534 -13.550 -3.640 1.00 95.69 197 VAL A CA 1
ATOM 1554 C C . VAL A 1 197 ? -4.115 -12.245 -4.320 1.00 95.69 197 VAL A C 1
ATOM 1556 O O . VAL A 1 197 ? -3.842 -11.230 -3.679 1.00 95.69 197 VAL A O 1
ATOM 1559 N N . LEU A 1 198 ? -4.095 -12.277 -5.647 1.00 95.44 198 LEU A N 1
ATOM 1560 C CA . LEU A 1 198 ? -3.817 -11.169 -6.549 1.00 95.44 198 LEU A CA 1
ATOM 1561 C C . LEU A 1 198 ? -5.049 -10.935 -7.430 1.00 95.44 198 LEU A C 1
ATOM 1563 O O . LEU A 1 198 ? -5.519 -11.868 -8.079 1.00 95.44 198 LEU A O 1
ATOM 1567 N N . ILE A 1 199 ? -5.546 -9.699 -7.473 1.00 96.50 199 ILE A N 1
ATOM 1568 C CA . ILE A 1 199 ? -6.480 -9.227 -8.502 1.00 96.50 199 ILE A CA 1
ATOM 1569 C C . ILE A 1 199 ? -5.636 -8.558 -9.588 1.00 96.50 199 ILE A C 1
ATOM 1571 O O . ILE A 1 199 ? -4.855 -7.641 -9.305 1.00 96.50 199 ILE A O 1
ATOM 1575 N N . LEU A 1 200 ? -5.777 -9.044 -10.817 1.00 94.19 200 LEU A N 1
ATOM 1576 C CA . LEU A 1 200 ? -4.938 -8.695 -11.961 1.00 94.19 200 LEU A CA 1
ATOM 1577 C C . LEU A 1 200 ? -5.853 -8.363 -13.153 1.00 94.19 200 LEU A C 1
ATOM 1579 O O . LEU A 1 200 ? -6.763 -9.144 -13.438 1.00 94.19 200 LEU A O 1
ATOM 1583 N N . PRO A 1 201 ? -5.681 -7.232 -13.861 1.00 93.94 201 PRO A N 1
ATOM 1584 C CA . PRO A 1 201 ? -6.386 -7.010 -15.119 1.00 93.94 201 PRO A CA 1
ATOM 1585 C C . PRO A 1 201 ? -5.875 -7.981 -16.192 1.00 93.94 201 PRO A C 1
ATOM 1587 O O . PRO A 1 201 ? -4.710 -8.374 -16.182 1.00 93.94 201 PRO A O 1
ATOM 1590 N N . ILE A 1 202 ? -6.740 -8.357 -17.134 1.00 91.38 202 ILE A N 1
ATOM 1591 C CA . ILE A 1 202 ? -6.374 -9.159 -18.312 1.00 91.38 202 ILE A CA 1
ATOM 1592 C C . ILE A 1 202 ? -5.544 -8.301 -19.284 1.00 91.38 202 ILE A C 1
ATOM 1594 O O . ILE A 1 202 ? -4.582 -8.782 -19.881 1.00 91.38 202 ILE A O 1
ATOM 1598 N N . GLY A 1 203 ? -5.894 -7.015 -19.412 1.00 87.19 203 GLY A N 1
ATOM 1599 C CA . GLY A 1 203 ? -5.102 -6.025 -20.143 1.00 87.19 203 GLY A CA 1
ATOM 1600 C C . GLY A 1 203 ? -3.832 -5.611 -19.392 1.00 87.19 203 GLY A C 1
ATOM 1601 O O . GLY A 1 203 ? -3.773 -5.650 -18.163 1.00 87.19 203 GLY A O 1
ATOM 1602 N N . HIS A 1 204 ? -2.810 -5.191 -20.138 1.00 88.00 204 HIS A N 1
ATOM 1603 C CA . HIS A 1 204 ? -1.523 -4.768 -19.587 1.00 88.00 204 HIS A CA 1
ATOM 1604 C C . HIS A 1 204 ? -1.575 -3.277 -19.207 1.00 88.00 204 HIS A C 1
ATOM 1606 O O . HIS A 1 204 ? -1.360 -2.409 -20.050 1.00 88.00 204 HIS A O 1
ATOM 1612 N N . TYR A 1 205 ? -1.870 -3.000 -17.937 1.00 89.25 205 TYR A N 1
ATOM 1613 C CA . TYR A 1 205 ? -1.889 -1.659 -17.333 1.00 89.25 205 TYR A CA 1
ATOM 1614 C C . TYR A 1 205 ? -0.865 -1.597 -16.205 1.00 89.25 205 TYR A C 1
ATOM 1616 O O . TYR A 1 205 ? -0.730 -2.588 -15.489 1.00 89.25 205 TYR A O 1
ATOM 1624 N N . GLN A 1 206 ? -0.194 -0.467 -15.981 1.00 87.62 206 GLN A N 1
ATOM 1625 C CA . GLN A 1 206 ? 0.823 -0.350 -14.932 1.00 87.62 206 GLN A CA 1
ATOM 1626 C C . GLN A 1 206 ? 0.227 -0.071 -13.542 1.00 87.62 206 GLN A C 1
ATOM 1628 O O . GLN A 1 206 ? 0.796 -0.494 -12.532 1.00 87.62 206 GLN A O 1
ATOM 1633 N N . SER A 1 207 ? -0.904 0.635 -13.464 1.00 89.50 207 SER A N 1
ATOM 1634 C CA . SER A 1 207 ? -1.516 1.062 -12.195 1.00 89.50 207 SER A CA 1
ATOM 1635 C C . SER A 1 207 ? -3.041 1.145 -12.264 1.00 89.50 207 SER A C 1
ATOM 1637 O O . SER A 1 207 ? -3.615 1.163 -13.352 1.00 89.50 207 SER A O 1
ATOM 1639 N N . VAL A 1 208 ? -3.711 1.259 -11.107 1.00 90.38 208 VAL A N 1
ATOM 1640 C CA . VAL A 1 208 ? -5.176 1.468 -11.050 1.00 90.38 208 VAL A CA 1
ATOM 1641 C C . VAL A 1 208 ? -5.604 2.769 -11.751 1.00 90.38 208 VAL A C 1
ATOM 1643 O O . VAL A 1 208 ? -6.728 2.859 -12.234 1.00 90.38 208 VAL A O 1
ATOM 1646 N N . VAL A 1 209 ? -4.712 3.761 -11.851 1.00 90.00 209 VAL A N 1
ATOM 1647 C CA . VAL A 1 209 ? -4.983 5.075 -12.468 1.00 90.00 209 VAL A CA 1
ATOM 1648 C C . VAL A 1 209 ? -5.134 4.989 -13.996 1.00 90.00 209 VAL A C 1
ATOM 1650 O O . VAL A 1 209 ? -5.744 5.863 -14.601 1.00 90.00 209 VAL A O 1
ATOM 1653 N N . GLU A 1 210 ? -4.608 3.936 -14.626 1.00 88.44 210 GLU A N 1
ATOM 1654 C CA . GLU A 1 210 ? -4.649 3.730 -16.085 1.00 88.44 210 GLU A CA 1
ATOM 1655 C C . GLU A 1 210 ? -5.855 2.899 -16.556 1.00 88.44 210 GLU A C 1
ATOM 1657 O O . GLU A 1 210 ? -6.018 2.662 -17.754 1.00 88.44 210 GLU A O 1
ATOM 1662 N N . LEU A 1 211 ? -6.689 2.425 -15.627 1.00 91.88 211 LEU A N 1
ATOM 1663 C CA . LEU A 1 211 ? -7.828 1.561 -15.924 1.00 91.88 211 LEU A CA 1
ATOM 1664 C C . LEU A 1 211 ? -9.015 2.344 -16.507 1.00 91.88 211 LEU A C 1
ATOM 1666 O O . LEU A 1 211 ? -9.320 3.452 -16.065 1.00 91.88 211 LEU A O 1
ATOM 1670 N N . SER A 1 212 ? -9.747 1.735 -17.447 1.00 94.56 212 SER A N 1
ATOM 1671 C CA . SER A 1 212 ? -11.064 2.247 -17.852 1.00 94.56 212 SER A CA 1
ATOM 1672 C C . SER A 1 212 ? -12.112 1.986 -16.761 1.00 94.56 212 SER A C 1
ATOM 1674 O O . SER A 1 212 ? -11.937 1.119 -15.901 1.00 94.56 212 SER A O 1
ATOM 1676 N N . ALA A 1 213 ? -13.227 2.724 -16.808 1.00 94.75 213 ALA A N 1
ATOM 1677 C CA . ALA A 1 213 ? -14.307 2.619 -15.824 1.00 94.75 213 ALA A CA 1
ATOM 1678 C C . ALA A 1 213 ? -14.837 1.179 -15.657 1.00 94.75 213 ALA A C 1
ATOM 1680 O O . ALA A 1 213 ? -15.067 0.741 -14.533 1.00 94.75 213 ALA A O 1
ATOM 1681 N N . GLU A 1 214 ? -14.945 0.431 -16.758 1.00 96.00 214 GLU A N 1
ATOM 1682 C CA . GLU A 1 214 ? -15.378 -0.974 -16.801 1.00 96.00 214 GLU A CA 1
ATOM 1683 C C . GLU A 1 214 ? -14.452 -1.880 -15.969 1.00 96.00 214 GLU A C 1
ATOM 1685 O O . GLU A 1 214 ? -14.909 -2.656 -15.126 1.00 96.00 214 GLU A O 1
ATOM 1690 N N . VAL A 1 215 ? -13.130 -1.729 -16.137 1.00 94.94 215 VAL A N 1
ATOM 1691 C CA . VAL A 1 215 ? -12.135 -2.512 -15.386 1.00 94.94 215 VAL A CA 1
ATOM 1692 C C . VAL A 1 215 ? -12.129 -2.108 -13.909 1.00 94.94 215 VAL A C 1
ATOM 1694 O O . VAL A 1 215 ? -12.017 -2.968 -13.037 1.00 94.94 215 VAL A O 1
ATOM 1697 N N . VAL A 1 216 ? -12.291 -0.815 -13.597 1.00 95.69 216 VAL A N 1
ATOM 1698 C CA . VAL A 1 216 ? -12.395 -0.331 -12.206 1.00 95.69 216 VAL A CA 1
ATOM 1699 C C . VAL A 1 216 ? -13.623 -0.917 -11.502 1.00 95.69 216 VAL A C 1
ATOM 1701 O O . VAL A 1 216 ? -13.515 -1.352 -10.352 1.00 95.69 216 VAL A O 1
ATOM 1704 N N . GLU A 1 217 ? -14.772 -0.976 -12.180 1.00 97.06 217 GLU A N 1
ATOM 1705 C CA . GLU A 1 217 ? -15.999 -1.566 -11.634 1.00 97.06 217 GLU A CA 1
ATOM 1706 C C . GLU A 1 217 ? -15.804 -3.056 -11.303 1.00 97.06 217 GLU A C 1
ATOM 1708 O O . GLU A 1 217 ? -16.194 -3.522 -10.228 1.00 97.06 217 GLU A O 1
ATOM 1713 N N . GLU A 1 218 ? -15.141 -3.808 -12.185 1.00 96.88 218 GLU A N 1
ATOM 1714 C CA . GLU A 1 218 ? -14.824 -5.219 -11.955 1.00 96.88 218 GLU A CA 1
ATOM 1715 C C . GLU A 1 218 ? -13.814 -5.423 -10.814 1.00 96.88 218 GLU A C 1
ATOM 1717 O O . GLU A 1 218 ? -14.018 -6.280 -9.947 1.00 96.88 218 GLU A O 1
ATOM 1722 N N . VAL A 1 219 ? -12.779 -4.582 -10.730 1.00 96.50 219 VAL A N 1
ATOM 1723 C CA . VAL A 1 219 ? -11.840 -4.570 -9.597 1.00 96.50 219 VAL A CA 1
ATOM 1724 C C . VAL A 1 219 ? -12.575 -4.332 -8.270 1.00 96.50 219 VAL A C 1
ATOM 1726 O O . VAL A 1 219 ? -12.278 -5.012 -7.283 1.00 96.50 219 VAL A O 1
ATOM 1729 N N . GLU A 1 220 ? -13.556 -3.424 -8.206 1.00 96.75 220 GLU A N 1
ATOM 1730 C CA . GLU A 1 220 ? -14.365 -3.236 -6.991 1.00 96.75 220 GLU A CA 1
ATOM 1731 C C . GLU A 1 220 ? -15.299 -4.419 -6.692 1.00 96.75 220 GLU A C 1
ATOM 1733 O O . GLU A 1 220 ? -15.431 -4.791 -5.520 1.00 96.75 220 GLU A O 1
ATOM 1738 N N . LYS A 1 221 ? -15.867 -5.093 -7.703 1.00 97.25 221 LYS A N 1
ATOM 1739 C CA . LYS A 1 221 ? -16.628 -6.350 -7.513 1.00 97.25 221 LYS A CA 1
ATOM 1740 C C . LYS A 1 221 ? -15.760 -7.446 -6.881 1.00 97.25 221 LYS A C 1
ATOM 1742 O O . LYS A 1 221 ? -16.202 -8.108 -5.930 1.00 97.25 221 LYS A O 1
ATOM 1747 N N . TYR A 1 222 ? -14.509 -7.597 -7.330 1.00 96.94 222 TYR A N 1
ATOM 1748 C CA . TYR A 1 222 ? -13.540 -8.509 -6.710 1.00 96.94 222 TYR A CA 1
ATOM 1749 C C . TYR A 1 222 ? -13.188 -8.085 -5.277 1.00 96.94 222 TYR A C 1
ATOM 1751 O O . TYR A 1 222 ? -13.311 -8.897 -4.355 1.00 96.94 222 TYR A O 1
ATOM 1759 N N . LYS A 1 223 ? -12.834 -6.811 -5.042 1.00 96.62 223 LYS A N 1
ATOM 1760 C CA . LYS A 1 223 ? -12.538 -6.283 -3.693 1.00 96.62 223 LYS A CA 1
ATOM 1761 C C . LYS A 1 223 ? -13.706 -6.508 -2.722 1.00 96.62 223 LYS A C 1
ATOM 1763 O O . LYS A 1 223 ? -13.492 -6.953 -1.595 1.00 96.62 223 LYS A O 1
ATOM 1768 N N . ALA A 1 224 ? -14.945 -6.232 -3.134 1.00 97.25 224 ALA A N 1
ATOM 1769 C CA . ALA A 1 224 ? -16.146 -6.448 -2.323 1.00 97.25 224 ALA A CA 1
ATOM 1770 C C . ALA A 1 224 ? -16.374 -7.934 -1.993 1.00 97.25 224 ALA A C 1
ATOM 1772 O O . ALA A 1 224 ? -16.722 -8.277 -0.859 1.00 97.25 224 ALA A O 1
ATOM 1773 N N . THR A 1 225 ? -16.130 -8.824 -2.957 1.00 96.44 225 THR A N 1
ATOM 1774 C CA . THR A 1 225 ? -16.270 -10.273 -2.771 1.00 96.44 225 THR A CA 1
ATOM 1775 C C . THR A 1 225 ? -15.204 -10.840 -1.834 1.00 96.44 225 THR A C 1
ATOM 1777 O O . THR A 1 225 ? -15.559 -11.572 -0.909 1.00 96.44 225 THR A O 1
ATOM 1780 N N . LEU A 1 226 ? -13.938 -10.428 -1.965 1.00 95.75 226 LEU A N 1
ATOM 1781 C CA . LEU A 1 226 ? -12.878 -10.802 -1.019 1.00 95.75 226 LEU A CA 1
ATOM 1782 C C . LEU A 1 226 ? -13.170 -10.289 0.399 1.00 95.75 226 LEU A C 1
ATOM 1784 O O . LEU A 1 226 ? -13.070 -11.053 1.359 1.00 95.75 226 LEU A O 1
ATOM 1788 N N . ARG A 1 227 ? -13.616 -9.032 0.550 1.00 96.25 227 ARG A N 1
ATOM 1789 C CA . ARG A 1 227 ? -14.038 -8.480 1.854 1.00 96.25 227 ARG A CA 1
ATOM 1790 C C . ARG A 1 227 ? -15.127 -9.339 2.511 1.00 96.25 227 ARG A C 1
ATOM 1792 O O . ARG A 1 227 ? -15.031 -9.621 3.704 1.00 96.25 227 ARG A O 1
ATOM 1799 N N . ARG A 1 228 ? -16.131 -9.787 1.745 1.00 96.69 228 ARG A N 1
ATOM 1800 C CA . ARG A 1 228 ? -17.209 -10.673 2.225 1.00 96.69 228 ARG A CA 1
ATOM 1801 C C . ARG A 1 228 ? -16.689 -12.065 2.613 1.00 96.69 228 ARG A C 1
ATOM 1803 O O . ARG A 1 228 ? -17.048 -12.553 3.680 1.00 96.69 228 ARG A O 1
ATOM 1810 N N . PHE A 1 229 ? -15.824 -12.659 1.791 1.00 94.88 229 PHE A N 1
ATOM 1811 C CA . PHE A 1 229 ? -15.214 -13.976 2.014 1.00 94.88 229 PHE A CA 1
ATOM 1812 C C . PHE A 1 229 ? -14.320 -14.029 3.262 1.00 94.88 229 PHE A C 1
ATOM 1814 O O . PHE A 1 229 ? -14.428 -14.949 4.070 1.00 94.88 229 PHE A O 1
ATOM 1821 N N . PHE A 1 230 ? -13.465 -13.025 3.473 1.00 94.75 230 PHE A N 1
ATOM 1822 C CA . PHE A 1 230 ? -12.651 -12.968 4.689 1.00 94.75 230 PHE A CA 1
ATOM 1823 C C . PHE A 1 230 ? -13.508 -12.711 5.931 1.00 94.75 230 PHE A C 1
ATOM 1825 O O . PHE A 1 230 ? -13.309 -13.377 6.948 1.00 94.75 230 PHE A O 1
ATOM 1832 N N . LYS A 1 231 ? -14.522 -11.836 5.827 1.00 95.25 231 LYS A N 1
ATOM 1833 C CA . LYS A 1 231 ? -15.452 -11.548 6.927 1.00 95.25 231 LYS A CA 1
ATOM 1834 C C . LYS A 1 231 ? -16.228 -12.790 7.381 1.00 95.25 231 LYS A C 1
ATOM 1836 O O . LYS A 1 231 ? -16.370 -12.980 8.585 1.00 95.25 231 LYS A O 1
ATOM 1841 N N . SER A 1 232 ? -16.690 -13.653 6.468 1.00 96.50 232 SER A N 1
ATOM 1842 C CA . SER A 1 232 ? -17.378 -14.902 6.849 1.00 96.50 232 SER A CA 1
ATOM 1843 C C . SER A 1 232 ? -16.455 -15.933 7.512 1.00 96.50 232 SER A C 1
ATOM 1845 O O . SER A 1 232 ? -16.936 -16.796 8.237 1.00 96.50 232 SER A O 1
ATOM 1847 N N . ARG A 1 233 ? -15.133 -15.810 7.331 1.00 93.19 233 ARG A N 1
ATOM 1848 C CA . ARG A 1 233 ? -14.100 -16.583 8.043 1.00 93.19 233 ARG A CA 1
ATOM 1849 C C . ARG A 1 233 ? -13.596 -15.900 9.327 1.00 93.19 233 ARG A C 1
ATOM 1851 O O . ARG A 1 233 ? -12.587 -16.328 9.880 1.00 93.19 233 ARG A O 1
ATOM 1858 N N . GLY A 1 234 ? -14.238 -14.817 9.777 1.00 93.38 234 GLY A N 1
ATOM 1859 C CA . GLY A 1 234 ? -13.820 -14.048 10.958 1.00 93.38 234 GLY A CA 1
ATOM 1860 C C . GLY A 1 234 ? -12.515 -13.256 10.785 1.00 93.38 234 GLY A C 1
ATOM 1861 O O . GLY A 1 234 ? -11.977 -12.754 11.768 1.00 93.38 234 GLY A O 1
ATOM 1862 N N . LYS A 1 235 ? -11.996 -13.130 9.556 1.00 93.31 235 LYS A N 1
ATOM 1863 C CA . LYS A 1 235 ? -10.754 -12.407 9.232 1.00 93.31 235 LYS A CA 1
ATOM 1864 C C . LYS A 1 235 ? -11.081 -11.026 8.647 1.00 93.31 235 LYS A C 1
ATOM 1866 O O . LYS A 1 235 ? -12.120 -10.836 8.011 1.00 93.31 235 LYS A O 1
ATOM 1871 N N . ARG A 1 236 ? -10.183 -10.049 8.793 1.00 92.38 236 ARG A N 1
ATOM 1872 C CA . ARG A 1 236 ? -10.291 -8.769 8.064 1.00 92.38 236 ARG A CA 1
ATOM 1873 C C . ARG A 1 236 ? -9.641 -8.901 6.689 1.00 92.38 236 ARG A C 1
ATOM 1875 O O . ARG A 1 236 ? -8.685 -9.646 6.533 1.00 92.38 236 ARG A O 1
ATOM 1882 N N . CYS A 1 237 ? -10.137 -8.183 5.686 1.00 93.75 237 CYS A N 1
ATOM 1883 C CA . CYS A 1 237 ? -9.517 -8.148 4.360 1.00 93.75 237 CYS A CA 1
ATOM 1884 C C . CYS A 1 237 ? -8.595 -6.929 4.252 1.00 93.75 237 CYS A C 1
ATOM 1886 O O . CYS A 1 237 ? -9.056 -5.797 4.413 1.00 93.75 237 CYS A O 1
ATOM 1888 N N . ILE A 1 238 ? -7.313 -7.163 3.977 1.00 94.38 238 ILE A N 1
ATOM 1889 C CA . ILE A 1 238 ? -6.319 -6.134 3.662 1.00 94.38 238 ILE A CA 1
ATOM 1890 C C . ILE A 1 238 ? -6.081 -6.176 2.152 1.00 94.38 238 ILE A C 1
ATOM 1892 O O . ILE A 1 238 ? -5.877 -7.252 1.595 1.00 94.38 238 ILE A O 1
ATOM 1896 N N . LEU A 1 239 ? -6.123 -5.014 1.498 1.00 94.75 239 LEU A N 1
ATOM 1897 C CA . LEU A 1 239 ? -5.948 -4.845 0.053 1.00 94.75 239 LEU A CA 1
ATOM 1898 C C . LEU A 1 239 ? -4.954 -3.706 -0.199 1.00 94.75 239 LEU A C 1
ATOM 1900 O O . LEU A 1 239 ? -5.113 -2.636 0.389 1.00 94.75 239 LEU A O 1
ATOM 1904 N N . PHE A 1 240 ? -3.959 -3.914 -1.062 1.00 93.94 240 PHE A N 1
ATOM 1905 C CA . PHE A 1 240 ? -2.960 -2.896 -1.415 1.00 93.94 240 PHE A CA 1
ATOM 1906 C C . PHE A 1 240 ? -2.405 -3.094 -2.833 1.00 93.94 240 PHE A C 1
ATOM 1908 O O . PHE A 1 240 ? -2.257 -4.215 -3.310 1.00 93.94 240 PHE A O 1
ATOM 1915 N N . GLU A 1 241 ? -2.083 -2.000 -3.523 1.00 93.56 241 GLU A N 1
ATOM 1916 C CA . GLU A 1 241 ? -1.411 -2.036 -4.828 1.00 93.56 241 GLU A CA 1
ATOM 1917 C C . GLU A 1 241 ? 0.112 -2.089 -4.640 1.00 93.56 241 GLU A C 1
ATOM 1919 O O . GLU A 1 241 ? 0.664 -1.362 -3.810 1.00 93.56 241 GLU A O 1
ATOM 1924 N N . ARG A 1 242 ? 0.813 -2.913 -5.432 1.00 88.06 242 ARG A N 1
ATOM 1925 C CA . ARG A 1 242 ? 2.286 -2.948 -5.458 1.00 88.06 242 ARG A CA 1
ATOM 1926 C C . ARG A 1 242 ? 2.839 -2.451 -6.799 1.00 88.06 242 ARG A C 1
ATOM 1928 O O . ARG A 1 242 ? 3.220 -3.232 -7.670 1.00 88.06 242 ARG A O 1
ATOM 1935 N N . ASN A 1 243 ? 2.960 -1.134 -6.931 1.00 85.94 243 ASN A N 1
ATOM 1936 C CA . ASN A 1 243 ? 3.565 -0.481 -8.095 1.00 85.94 243 ASN A CA 1
ATOM 1937 C C . ASN A 1 243 ? 5.067 -0.199 -7.867 1.00 85.94 243 ASN A C 1
ATOM 1939 O O . ASN A 1 243 ? 5.480 0.911 -7.530 1.00 85.94 243 ASN A O 1
ATOM 1943 N N . TYR A 1 244 ? 5.901 -1.235 -8.008 1.00 78.69 244 TYR A N 1
ATOM 1944 C CA . TYR A 1 244 ? 7.365 -1.115 -7.962 1.00 78.69 244 TYR A CA 1
ATOM 1945 C C . TYR A 1 244 ? 8.009 -2.008 -9.023 1.00 78.69 244 TYR A C 1
ATOM 1947 O O . TYR A 1 244 ? 7.945 -3.231 -8.909 1.00 78.69 244 TYR A O 1
ATOM 1955 N N . LYS A 1 245 ? 8.627 -1.389 -10.043 1.00 73.75 245 LYS A N 1
ATOM 1956 C CA . LYS A 1 245 ? 9.279 -2.061 -11.190 1.00 73.75 245 LYS A CA 1
ATOM 1957 C C . LYS A 1 245 ? 8.409 -3.132 -11.884 1.00 73.75 245 LYS A C 1
ATOM 1959 O O . LYS A 1 245 ? 8.940 -4.024 -12.532 1.00 73.75 245 LYS A O 1
ATOM 1964 N N . SER A 1 246 ? 7.086 -3.042 -11.746 1.00 73.94 246 SER A N 1
ATOM 1965 C CA . SER A 1 246 ? 6.122 -3.885 -12.453 1.00 73.94 246 SER A CA 1
ATOM 1966 C C . SER A 1 246 ? 5.507 -3.070 -13.579 1.00 73.94 246 SER A C 1
ATOM 1968 O O . SER A 1 246 ? 5.148 -1.915 -13.356 1.00 73.94 246 SER A O 1
ATOM 1970 N N . HIS A 1 247 ? 5.376 -3.671 -14.759 1.00 81.94 247 HIS A N 1
ATOM 1971 C CA . HIS A 1 247 ? 4.617 -3.096 -15.872 1.00 81.94 247 HIS A CA 1
ATOM 1972 C C . HIS A 1 247 ? 3.141 -3.516 -15.845 1.00 81.94 247 HIS A C 1
ATOM 1974 O O . HIS A 1 247 ? 2.316 -2.856 -16.462 1.00 81.94 247 HIS A O 1
ATOM 1980 N N . HIS A 1 248 ? 2.806 -4.553 -15.066 1.00 89.12 248 HIS A N 1
ATOM 1981 C CA . HIS A 1 248 ? 1.441 -5.035 -14.866 1.00 89.12 248 HIS A CA 1
ATOM 1982 C C . HIS A 1 248 ? 0.950 -4.713 -13.451 1.00 89.12 248 HIS A C 1
ATOM 1984 O O . HIS A 1 248 ? 1.658 -4.948 -12.462 1.00 89.12 248 HIS A O 1
ATOM 1990 N N . LEU A 1 249 ? -0.272 -4.200 -13.360 1.00 91.38 249 LEU A N 1
ATOM 1991 C CA . LEU A 1 2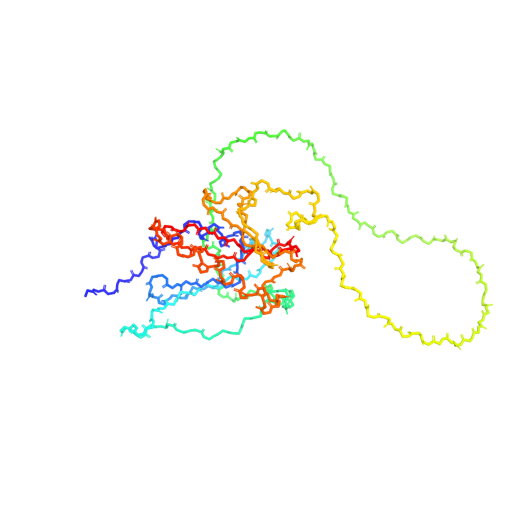49 ? -0.966 -3.862 -12.128 1.00 91.38 249 LEU A CA 1
ATOM 1992 C C . LEU A 1 249 ? -1.202 -5.125 -11.297 1.00 91.38 249 LEU A C 1
ATOM 1994 O O . LEU A 1 249 ? -1.916 -6.028 -11.720 1.00 91.38 249 LEU A O 1
ATOM 1998 N N . GLN A 1 250 ? -0.660 -5.137 -10.082 1.00 92.50 250 GLN A N 1
ATOM 1999 C CA . GLN A 1 250 ? -0.893 -6.161 -9.065 1.00 92.50 250 GLN A CA 1
ATOM 2000 C C . GLN A 1 250 ? -1.585 -5.541 -7.847 1.00 92.50 250 GLN A C 1
ATOM 2002 O O . GLN A 1 250 ? -0.960 -4.830 -7.051 1.00 92.50 250 GLN A O 1
ATOM 2007 N N . LEU A 1 251 ? -2.877 -5.830 -7.687 1.00 94.75 251 LEU A N 1
ATOM 2008 C CA . LEU A 1 251 ? -3.610 -5.523 -6.466 1.00 94.75 251 LEU A CA 1
ATOM 2009 C C . LEU A 1 251 ? -3.593 -6.761 -5.563 1.00 94.75 251 LEU A C 1
ATOM 2011 O O . LEU A 1 251 ? -4.246 -7.764 -5.842 1.00 94.75 251 LEU A O 1
ATOM 2015 N N . GLN A 1 252 ? -2.820 -6.691 -4.488 1.00 94.94 252 GLN A N 1
ATOM 2016 C CA . GLN A 1 252 ? -2.628 -7.778 -3.535 1.00 94.94 252 GLN A CA 1
ATOM 2017 C C . GLN A 1 252 ? -3.732 -7.749 -2.472 1.00 94.94 252 GLN A C 1
ATOM 2019 O O . GLN A 1 252 ? -4.136 -6.674 -2.019 1.00 94.94 252 GLN A O 1
ATOM 2024 N N . GLY A 1 253 ? -4.237 -8.919 -2.081 1.00 94.62 253 GLY A N 1
ATOM 2025 C CA . GLY A 1 253 ? -5.353 -9.065 -1.149 1.00 94.62 253 GLY A CA 1
ATOM 2026 C C . GLY A 1 253 ? -5.193 -10.272 -0.235 1.00 94.62 253 GLY A C 1
ATOM 2027 O O . GLY A 1 253 ? -4.984 -11.385 -0.706 1.00 94.62 253 GLY A O 1
ATOM 2028 N N . GLY A 1 254 ? -5.312 -10.081 1.077 1.00 92.56 254 GLY A N 1
ATOM 2029 C CA . GLY A 1 254 ? -5.131 -11.169 2.038 1.00 92.56 254 GLY A CA 1
ATOM 2030 C C . GLY A 1 254 ? -5.787 -10.933 3.400 1.00 92.56 254 GLY A C 1
ATOM 2031 O O . GLY A 1 254 ? -6.312 -9.847 3.672 1.00 92.56 254 GLY A O 1
ATOM 2032 N N . PRO A 1 255 ? -5.776 -11.957 4.268 1.00 91.75 255 PRO A N 1
ATOM 2033 C CA . PRO A 1 255 ? -6.329 -11.884 5.610 1.00 91.75 255 PRO A CA 1
ATOM 2034 C C . PRO A 1 255 ? -5.440 -11.082 6.571 1.00 91.75 255 PRO A C 1
ATOM 2036 O O . PRO A 1 255 ? -4.271 -11.393 6.784 1.00 91.75 255 PRO A O 1
ATOM 2039 N N . GLY A 1 256 ? -6.038 -10.100 7.238 1.00 83.69 256 GLY A N 1
ATOM 2040 C CA . GLY A 1 256 ? -5.534 -9.504 8.471 1.00 83.69 256 GLY A CA 1
ATOM 2041 C C . GLY A 1 256 ? -6.180 -10.144 9.701 1.00 83.69 256 GLY A C 1
ATOM 2042 O O . GLY A 1 256 ? -7.363 -10.502 9.668 1.00 83.69 256 GLY A O 1
ATOM 2043 N N . LYS A 1 257 ? -5.403 -10.247 10.784 1.00 71.88 257 LYS A N 1
ATOM 2044 C CA . LYS A 1 257 ? -5.926 -10.488 12.139 1.00 71.88 257 LYS A CA 1
ATOM 2045 C C . LYS A 1 257 ? -6.686 -9.255 12.650 1.00 71.88 257 LYS A C 1
ATOM 2047 O O . LYS A 1 257 ? -6.403 -8.128 12.174 1.00 71.88 257 LYS A O 1
#

Secondary structure (DSSP, 8-state):
-------TTTS--HHHHHHHHHH--SEEEE-TTSS-EEEEEEESS-TTTS---PEEEEEE-PPTT-TT------------GGGS-HHHHHPPPTTPBPPTT---S----------------------------PPP----------PPP-PPPPPPPPSS--TT-TTSTT--GGGEEEE-SSEEEEE-TT-SSTT-EEEEESS--SSGGG--HHHHHHHHHHHHHHHHHHHHTTPEEEEEE--SS-SS--EEEEEE-

Sequence (257 aa):
MAQGEVDTKKCGSALVSSLATGLKPRYHFAALEKTYYERLPYRNHIVLQENTQHATRFIALANVGNPEKKKYLYAFSIVPMKLMDAAELVKQPPDVTENPYRKLGKEISIGKQIPAPEEESACQFFFDLNERQGRKRSSTGRERKSPHPKQPRKPPQPPGPCWFCLASPEVEKHLVVNVGTHCYLALAKGGLSDDHVLILPIGHYQSVVELSAEVVEEVEKYKATLRRFFKSRGKRCILFERNYKSHHLQLQGGPGK

Radius of gyration: 26.96 Å; chains: 1; bounding box: 61×46×85 Å

Foldseek 3Di:
DDLDDDPPVPDDDLVVLVVCLVVVDQEAEAEPSQAWDWDAWAFNDDPPPDDQAATYTYIYAHDPPDPVPGHRDDDDDDDPPVRDDPVVRRDDDPRYHHRPSDDDDDDDDPDDDDDDDDDDDDDDDDDDDDDDDDDDDDDDDDDDDDDDDDDPDDPDDDPDFAQQAPPGPNHPVVQWPADDDFWTKGADDPDPDPFKIKIWTNDFAQEPVRDDPVNVVVVVVVVVVLQVVQVVVVWGKDWDWDRDPHRTTTIMIDTDD

InterPro domains:
  IPR006768 Cwf19-like, C-terminal domain-1 [PF04677] (155-252)
  IPR036265 HIT-like superfamily [SSF54197] (154-231)
  IPR040194 Cwf19-like protein [PTHR12072] (8-252)